Protein AF-A0A1R3U0F1-F1 (afdb_monomer_lite)

pLDDT: mean 72.12, std 19.72, range [36.25, 97.5]

Structure (mmCIF, N/CA/C/O backbone):
data_AF-A0A1R3U0F1-F1
#
_entry.id   AF-A0A1R3U0F1-F1
#
loop_
_atom_site.group_PDB
_atom_site.id
_atom_site.type_symbol
_atom_site.label_atom_id
_atom_site.label_alt_id
_atom_site.label_comp_id
_atom_site.label_asym_id
_atom_site.label_entity_id
_atom_site.label_seq_id
_atom_site.pdbx_PDB_ins_code
_atom_site.Cartn_x
_atom_site.Cartn_y
_atom_site.Cartn_z
_atom_site.occupancy
_atom_site.B_iso_or_equiv
_atom_site.auth_seq_id
_atom_site.auth_comp_id
_atom_site.auth_asym_id
_atom_site.auth_atom_id
_atom_site.pdbx_PDB_model_num
ATOM 1 N N . MET A 1 1 ? -19.642 -27.714 -11.269 1.00 55.03 1 MET A N 1
ATOM 2 C CA . MET A 1 1 ? -18.498 -26.784 -11.335 1.00 55.03 1 MET A CA 1
ATOM 3 C C . MET A 1 1 ? -18.621 -25.832 -10.168 1.00 55.03 1 MET A C 1
ATOM 5 O O . MET A 1 1 ? -19.697 -25.268 -9.993 1.00 55.03 1 MET A O 1
ATOM 9 N N . THR A 1 2 ? -17.605 -25.743 -9.313 1.00 71.44 2 THR A N 1
ATOM 10 C CA . THR A 1 2 ? -17.636 -24.809 -8.179 1.00 71.44 2 THR A CA 1
ATOM 11 C C . THR A 1 2 ? -17.246 -23.404 -8.652 1.00 71.44 2 THR A C 1
ATOM 13 O O . THR A 1 2 ? -16.552 -23.259 -9.656 1.00 71.44 2 THR A O 1
ATOM 16 N N . LYS A 1 3 ? -17.663 -22.349 -7.934 1.00 55.12 3 LYS A N 1
ATOM 17 C CA . LYS A 1 3 ? -17.234 -20.961 -8.226 1.00 55.12 3 LYS A CA 1
ATOM 18 C C . LYS A 1 3 ? -15.707 -20.787 -8.186 1.00 55.12 3 LYS A C 1
ATOM 20 O O . LYS A 1 3 ? -15.180 -19.836 -8.753 1.00 55.12 3 LYS A O 1
ATOM 25 N N . GLU A 1 4 ? -14.998 -21.667 -7.487 1.00 44.09 4 GLU A N 1
ATOM 26 C CA . GLU A 1 4 ? -13.535 -21.669 -7.423 1.00 44.09 4 GLU A CA 1
ATOM 27 C C . GLU A 1 4 ? -12.910 -22.228 -8.704 1.00 44.09 4 GLU A C 1
ATOM 29 O O . GLU A 1 4 ? -11.947 -21.642 -9.200 1.00 44.09 4 GLU A O 1
ATOM 34 N N . ASP A 1 5 ? -13.500 -23.276 -9.288 1.00 47.25 5 ASP A N 1
ATOM 35 C CA . ASP A 1 5 ? -13.071 -23.828 -10.581 1.00 47.25 5 ASP A CA 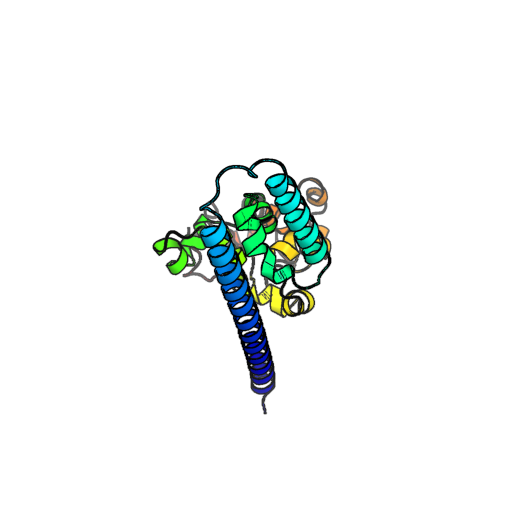1
ATOM 36 C C . ASP A 1 5 ? -13.249 -22.794 -11.702 1.00 47.25 5 ASP A C 1
ATOM 38 O O . ASP A 1 5 ? -12.340 -22.548 -12.490 1.00 47.25 5 ASP A O 1
ATOM 42 N N . GLU A 1 6 ? -14.383 -22.094 -11.696 1.00 46.72 6 GLU A N 1
ATOM 43 C CA . GLU A 1 6 ? -14.706 -21.064 -12.689 1.00 46.72 6 GLU A CA 1
ATOM 44 C C . GLU A 1 6 ? -13.734 -19.867 -12.625 1.00 46.72 6 GLU A C 1
ATOM 46 O O . GLU A 1 6 ? -13.240 -19.387 -13.645 1.00 46.72 6 GLU A O 1
ATOM 51 N N . ASN A 1 7 ? -13.379 -19.415 -11.416 1.00 45.56 7 ASN A N 1
ATOM 52 C CA . ASN A 1 7 ? -12.400 -18.338 -11.224 1.00 45.56 7 ASN A CA 1
ATOM 53 C C . ASN A 1 7 ? -10.973 -18.757 -11.608 1.00 45.56 7 ASN A C 1
ATOM 55 O O . ASN A 1 7 ? -10.188 -17.929 -12.081 1.00 45.56 7 ASN A O 1
ATOM 59 N N . ARG A 1 8 ? -10.626 -20.032 -11.404 1.00 49.53 8 ARG A N 1
ATOM 60 C CA . ARG A 1 8 ? -9.329 -20.588 -11.795 1.00 49.53 8 ARG A CA 1
ATOM 61 C C . ARG A 1 8 ? -9.181 -20.619 -13.314 1.00 49.53 8 ARG A C 1
ATOM 63 O O . ARG A 1 8 ? -8.138 -20.204 -13.817 1.00 49.53 8 ARG A O 1
ATOM 70 N N . ASP A 1 9 ? -10.221 -21.029 -14.030 1.00 52.44 9 ASP A N 1
ATOM 71 C CA . ASP A 1 9 ? -10.210 -21.087 -15.494 1.00 52.44 9 ASP A CA 1
ATOM 72 C C . ASP A 1 9 ? -10.120 -19.689 -16.123 1.00 52.44 9 ASP A C 1
ATOM 74 O O . ASP A 1 9 ? -9.350 -19.477 -17.063 1.00 52.44 9 ASP A O 1
ATOM 78 N N . ILE A 1 10 ? -10.806 -18.697 -15.540 1.00 53.19 10 ILE A N 1
ATOM 79 C CA . ILE A 1 10 ? -10.687 -17.285 -15.943 1.00 53.19 10 ILE A CA 1
ATOM 80 C C . ILE A 1 10 ? -9.252 -16.774 -15.750 1.00 53.19 10 ILE A C 1
ATOM 82 O O . ILE A 1 10 ? -8.706 -16.094 -16.625 1.00 53.19 10 ILE A O 1
ATOM 86 N N . LEU A 1 11 ? -8.618 -17.106 -14.621 1.00 43.50 11 LEU A N 1
ATOM 87 C CA . LEU A 1 11 ? -7.243 -16.697 -14.341 1.00 43.50 11 LEU A CA 1
ATOM 88 C C . LEU A 1 11 ? -6.247 -17.353 -15.306 1.00 43.50 11 LEU A C 1
ATOM 90 O O . LEU A 1 11 ? -5.354 -16.673 -15.811 1.00 43.50 11 LEU A O 1
ATOM 94 N N . ILE A 1 12 ? -6.410 -18.648 -15.593 1.00 53.06 12 ILE A N 1
ATOM 95 C CA . ILE A 1 12 ? -5.567 -19.375 -16.551 1.00 53.06 12 ILE A CA 1
ATOM 96 C C . ILE A 1 12 ? -5.695 -18.752 -17.943 1.00 53.06 12 ILE A C 1
ATOM 98 O O . ILE A 1 12 ? -4.678 -18.419 -18.550 1.00 53.06 12 ILE A O 1
ATOM 102 N N . ALA A 1 13 ? -6.920 -18.509 -18.415 1.00 50.19 13 ALA A N 1
ATOM 103 C CA . ALA A 1 13 ? -7.160 -17.889 -19.715 1.00 50.19 13 ALA A CA 1
ATOM 104 C C . ALA A 1 13 ? -6.509 -16.497 -19.823 1.00 50.19 13 ALA A C 1
ATOM 106 O O . ALA A 1 13 ? -5.848 -16.193 -20.818 1.00 50.19 13 ALA A O 1
ATOM 107 N N . TYR A 1 14 ? -6.623 -15.676 -18.774 1.00 53.47 14 TYR A N 1
ATOM 108 C CA . TYR A 1 14 ? -5.988 -14.358 -18.715 1.00 53.47 14 TYR A CA 1
ATOM 109 C C . TYR A 1 14 ? -4.454 -14.436 -18.759 1.00 53.47 14 TYR A C 1
ATOM 111 O O . TYR A 1 14 ? -3.808 -13.681 -19.492 1.00 53.47 14 TYR A O 1
ATOM 119 N N . LEU A 1 15 ? -3.853 -15.354 -17.995 1.00 48.19 15 LEU A N 1
ATOM 120 C CA . LEU A 1 15 ? -2.400 -15.535 -17.966 1.00 48.19 15 LEU A CA 1
ATOM 121 C C . LEU A 1 15 ? -1.866 -16.058 -19.305 1.00 48.19 15 LEU A C 1
ATOM 123 O O . LEU A 1 15 ? -0.836 -15.572 -19.775 1.00 48.19 15 LEU A O 1
ATOM 127 N N . SER A 1 16 ? -2.580 -16.983 -19.950 1.00 52.44 16 SER A N 1
ATOM 128 C CA . SER A 1 16 ? -2.235 -17.496 -21.279 1.00 52.44 16 SER A CA 1
ATOM 129 C C . SER A 1 16 ? -2.307 -16.412 -22.357 1.00 52.44 16 SER A C 1
ATOM 131 O O . SER A 1 16 ? -1.388 -16.295 -23.170 1.00 52.44 16 SER A O 1
ATOM 133 N N . ASP A 1 17 ? -3.341 -15.568 -22.350 1.00 57.81 17 ASP A N 1
ATOM 134 C CA . ASP A 1 17 ? -3.450 -14.461 -23.307 1.00 57.81 17 ASP A CA 1
ATOM 135 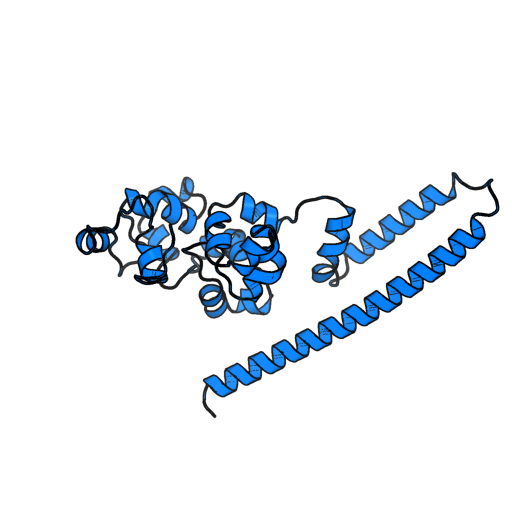C C . ASP A 1 17 ? -2.347 -13.409 -23.094 1.00 57.81 17 ASP A C 1
ATOM 137 O O . ASP A 1 17 ? -1.699 -12.949 -24.043 1.00 57.81 17 ASP A O 1
ATOM 141 N N . LYS A 1 18 ? -2.020 -13.104 -21.830 1.00 49.16 18 LYS A N 1
ATOM 142 C CA . LYS A 1 18 ? -0.868 -12.260 -21.485 1.00 49.16 18 LYS A CA 1
ATOM 143 C C . LYS A 1 18 ? 0.450 -12.853 -21.972 1.00 49.16 18 LYS A C 1
ATOM 145 O O . LYS A 1 18 ? 1.231 -12.117 -22.576 1.00 49.16 18 LYS A O 1
ATOM 150 N N . ALA A 1 19 ? 0.700 -14.143 -21.742 1.00 46.91 19 ALA A N 1
ATOM 151 C CA . ALA A 1 19 ? 1.909 -14.822 -22.204 1.00 46.91 19 ALA A CA 1
ATOM 152 C C . ALA A 1 19 ? 2.059 -14.706 -23.731 1.00 46.91 19 ALA A C 1
ATOM 154 O O . ALA A 1 19 ? 3.090 -14.241 -24.215 1.00 46.91 19 ALA A O 1
ATOM 155 N N . ASN A 1 20 ? 0.987 -14.974 -24.481 1.00 53.16 20 ASN A N 1
ATOM 156 C CA . ASN A 1 20 ? 0.967 -14.831 -25.939 1.00 53.16 20 ASN A CA 1
ATOM 157 C C . ASN A 1 20 ? 1.203 -13.382 -26.398 1.00 53.16 20 ASN A C 1
ATOM 159 O O . ASN A 1 20 ? 1.928 -13.131 -27.364 1.00 53.16 20 ASN A O 1
ATOM 163 N N . SER A 1 21 ? 0.629 -12.406 -25.692 1.00 48.16 21 SER A N 1
ATOM 164 C CA . SER A 1 21 ? 0.876 -10.980 -25.930 1.00 48.16 21 SER A CA 1
ATOM 165 C C . SER A 1 21 ? 2.347 -10.598 -25.710 1.00 48.16 21 SER A C 1
ATOM 167 O O . SER A 1 21 ? 2.893 -9.783 -26.459 1.00 48.16 21 SER A O 1
ATOM 169 N N . TYR A 1 22 ? 3.015 -11.185 -24.709 1.00 49.66 22 TYR A N 1
ATOM 170 C CA . TYR A 1 22 ? 4.448 -10.985 -24.477 1.00 49.66 22 TYR A CA 1
ATOM 171 C C . TYR A 1 22 ? 5.309 -11.642 -25.560 1.00 49.66 22 TYR A C 1
ATOM 173 O O . TYR A 1 22 ? 6.202 -10.969 -26.069 1.00 49.66 22 TYR A O 1
ATOM 181 N N . CYS A 1 23 ? 5.003 -12.873 -25.984 1.00 49.44 23 CYS A N 1
ATOM 182 C CA . CYS A 1 23 ? 5.714 -13.542 -27.081 1.00 49.44 23 CYS A CA 1
ATOM 183 C C . CYS A 1 23 ? 5.671 -12.714 -28.375 1.00 49.44 23 CYS A C 1
ATOM 185 O O . CYS A 1 23 ? 6.712 -12.396 -28.941 1.00 49.44 23 CYS A O 1
ATOM 187 N N . ARG A 1 24 ? 4.490 -12.225 -28.779 1.00 58.09 24 ARG A N 1
ATOM 188 C CA . ARG A 1 24 ? 4.354 -11.367 -29.975 1.00 58.09 24 ARG A CA 1
ATOM 189 C C . ARG A 1 24 ? 5.116 -10.046 -29.859 1.00 58.09 24 ARG A C 1
ATOM 191 O O . ARG A 1 24 ? 5.561 -9.489 -30.862 1.00 58.09 24 ARG A O 1
ATOM 198 N N . ALA A 1 25 ? 5.209 -9.486 -28.653 1.00 48.66 25 ALA A N 1
ATOM 199 C CA . ALA A 1 25 ? 5.986 -8.273 -28.417 1.00 48.66 25 ALA A CA 1
ATOM 200 C C . ALA A 1 25 ? 7.495 -8.548 -28.509 1.00 48.66 25 ALA A C 1
ATOM 202 O O . ALA A 1 25 ? 8.216 -7.731 -29.080 1.00 48.66 25 ALA A O 1
ATOM 203 N N . TYR A 1 26 ? 7.946 -9.697 -27.999 1.00 46.09 26 TYR A N 1
ATOM 204 C CA . TYR A 1 26 ? 9.333 -10.147 -28.085 1.00 46.09 26 TYR A CA 1
ATOM 205 C C . TYR A 1 26 ? 9.761 -10.369 -29.541 1.00 46.09 26 TYR A C 1
ATOM 207 O O . TYR A 1 26 ? 10.740 -9.777 -29.977 1.00 46.09 26 TYR A O 1
ATOM 215 N N . GLU A 1 27 ? 8.955 -11.075 -30.337 1.00 58.28 27 GLU A N 1
ATOM 216 C CA . GLU A 1 27 ? 9.213 -11.288 -31.772 1.00 58.28 27 GLU A CA 1
ATOM 217 C C . GLU A 1 27 ? 9.324 -9.970 -32.559 1.00 58.28 27 GLU A C 1
ATOM 219 O O . GLU A 1 27 ? 10.135 -9.829 -33.476 1.00 58.28 27 GLU A O 1
ATOM 224 N N . LYS A 1 28 ? 8.503 -8.966 -32.219 1.00 56.69 28 LYS A N 1
ATOM 225 C CA . LYS A 1 28 ? 8.598 -7.633 -32.837 1.00 56.69 28 LYS A CA 1
ATOM 226 C C . LYS A 1 28 ? 9.878 -6.904 -32.435 1.00 56.69 28 LYS A C 1
ATOM 228 O O . LYS A 1 28 ? 10.447 -6.205 -33.269 1.00 56.69 28 LYS A O 1
ATOM 233 N N . ALA A 1 29 ? 10.306 -7.044 -31.182 1.00 48.66 29 ALA A N 1
ATOM 234 C CA . ALA A 1 29 ? 11.545 -6.450 -30.698 1.00 48.66 29 ALA A CA 1
ATOM 235 C C . ALA A 1 29 ? 12.769 -7.108 -31.351 1.00 48.66 29 ALA A C 1
ATOM 237 O O . ALA A 1 29 ? 13.654 -6.394 -31.805 1.00 48.66 29 ALA A O 1
ATOM 238 N N . GLU A 1 30 ? 12.776 -8.432 -31.491 1.00 57.31 30 GLU A N 1
ATOM 239 C CA . GLU A 1 30 ? 13.839 -9.186 -32.164 1.00 57.31 30 GLU A CA 1
ATOM 240 C C . GLU A 1 30 ? 13.998 -8.753 -33.630 1.00 57.31 30 GLU A C 1
ATOM 242 O O . GLU A 1 30 ? 15.096 -8.425 -34.074 1.00 57.31 30 GLU A O 1
ATOM 247 N N . LYS A 1 31 ? 12.885 -8.602 -34.364 1.00 69.19 31 LYS A N 1
ATOM 248 C CA . LYS A 1 31 ? 12.904 -8.055 -35.734 1.00 69.19 31 LYS A CA 1
ATOM 249 C C . LYS A 1 31 ? 13.453 -6.628 -35.802 1.00 69.19 31 LYS A C 1
ATOM 251 O O . LYS A 1 31 ? 14.115 -6.270 -36.776 1.00 69.19 31 LYS A O 1
ATOM 256 N N . LEU A 1 32 ? 13.167 -5.805 -34.793 1.00 59.34 32 LEU A N 1
ATOM 257 C CA . LEU A 1 32 ? 13.688 -4.442 -34.716 1.00 59.34 32 LEU A CA 1
ATOM 258 C C . LEU A 1 32 ? 15.200 -4.443 -34.457 1.00 59.34 32 LEU A C 1
ATOM 260 O O . LEU A 1 32 ? 15.915 -3.700 -35.120 1.00 59.34 32 LEU A O 1
ATOM 264 N N . VAL A 1 33 ? 15.678 -5.287 -33.536 1.00 56.47 33 VAL A N 1
ATOM 265 C CA . VAL A 1 33 ? 17.107 -5.444 -33.224 1.00 56.47 33 VAL A CA 1
ATOM 266 C C . VAL A 1 33 ? 17.868 -5.905 -34.461 1.00 56.47 33 VAL A C 1
ATOM 268 O O . VAL A 1 33 ? 18.789 -5.211 -34.870 1.00 56.47 33 VAL A O 1
ATOM 271 N N . LEU A 1 34 ? 17.401 -6.951 -35.148 1.00 62.28 34 LEU A N 1
ATOM 272 C CA . LEU A 1 34 ? 18.012 -7.424 -36.398 1.00 62.28 34 LEU A CA 1
ATOM 273 C C . LEU A 1 34 ? 18.047 -6.333 -37.482 1.00 62.28 34 LEU A C 1
ATOM 275 O O . LEU A 1 34 ? 19.024 -6.189 -38.216 1.00 62.28 34 LEU A O 1
ATOM 279 N N . SER A 1 35 ? 16.990 -5.518 -37.583 1.00 67.69 35 SER A N 1
ATOM 280 C CA . SER A 1 35 ? 16.976 -4.380 -38.507 1.00 67.69 35 SER A CA 1
ATOM 281 C C . SER A 1 35 ? 17.974 -3.287 -38.118 1.00 67.69 35 SER A C 1
ATOM 283 O O . SER A 1 35 ? 18.458 -2.590 -39.011 1.00 67.69 35 SER A O 1
ATOM 285 N N . LEU A 1 36 ? 18.219 -3.073 -36.826 1.00 55.09 36 LEU A N 1
ATOM 286 C CA . LEU A 1 36 ? 19.174 -2.083 -36.333 1.00 55.09 36 LEU A CA 1
ATOM 287 C C . LEU A 1 36 ? 20.608 -2.585 -36.479 1.00 55.09 36 LEU A C 1
ATOM 289 O O . LEU A 1 36 ? 21.446 -1.819 -36.931 1.00 55.09 36 LEU A O 1
ATOM 293 N N . GLU A 1 37 ? 20.868 -3.858 -36.190 1.00 60.88 37 GLU A N 1
ATOM 294 C CA . GLU A 1 37 ? 22.158 -4.516 -36.419 1.00 60.88 37 GLU A CA 1
ATOM 295 C C . GLU A 1 37 ? 22.550 -4.452 -37.893 1.00 60.88 37 GLU A C 1
ATOM 297 O O . GLU A 1 37 ? 23.665 -4.052 -38.213 1.00 60.88 37 GLU A O 1
ATOM 302 N N . LYS A 1 38 ? 21.607 -4.719 -38.807 1.00 70.75 38 LYS A N 1
ATOM 303 C CA . LYS A 1 38 ? 21.848 -4.551 -40.245 1.00 70.75 38 LYS A CA 1
ATOM 304 C C . LYS A 1 38 ? 22.227 -3.110 -40.599 1.00 70.75 38 LYS A C 1
ATOM 306 O O . LYS A 1 38 ? 23.224 -2.892 -41.275 1.00 70.75 38 LYS A O 1
ATOM 311 N N . LYS A 1 39 ? 21.466 -2.126 -40.107 1.00 67.12 39 LYS A N 1
ATOM 312 C CA . LYS A 1 39 ? 21.764 -0.700 -40.333 1.00 67.12 39 LYS A CA 1
ATOM 313 C C . LYS A 1 39 ? 23.099 -0.278 -39.718 1.00 67.12 39 LYS A C 1
ATOM 315 O O . LYS A 1 39 ? 23.751 0.605 -40.260 1.00 67.12 39 LYS A O 1
ATOM 320 N N . LEU A 1 40 ? 23.492 -0.884 -38.599 1.00 57.72 40 LEU A N 1
ATOM 321 C CA . LEU A 1 40 ? 24.769 -0.634 -37.945 1.00 57.72 40 LEU A CA 1
ATOM 322 C C . LEU A 1 40 ? 25.925 -1.232 -38.755 1.00 57.72 40 LEU A C 1
ATOM 324 O O . LEU A 1 40 ? 26.907 -0.537 -38.963 1.00 57.72 40 LEU A O 1
ATOM 328 N N . CYS A 1 41 ? 25.785 -2.448 -39.294 1.00 59.69 41 CYS A N 1
ATOM 329 C CA . CYS A 1 41 ? 26.754 -3.017 -40.234 1.00 59.69 41 CYS A CA 1
ATOM 330 C C . CYS A 1 41 ? 26.883 -2.177 -41.511 1.00 59.69 41 CYS A C 1
ATOM 332 O O . CYS A 1 41 ? 28.000 -1.905 -41.944 1.00 59.69 41 CYS A O 1
ATOM 334 N N . ASP A 1 42 ? 25.764 -1.726 -42.087 1.00 63.53 42 ASP A N 1
ATOM 335 C CA . ASP A 1 42 ? 25.766 -0.840 -43.259 1.00 63.53 42 ASP A CA 1
ATOM 336 C C . ASP A 1 42 ? 26.482 0.496 -42.940 1.00 63.53 42 ASP A C 1
ATOM 338 O O . ASP A 1 42 ? 27.212 1.037 -43.769 1.00 63.53 42 ASP A O 1
ATOM 342 N N . PHE A 1 43 ? 26.329 1.003 -41.711 1.00 53.94 43 PHE A N 1
ATOM 343 C CA . PHE A 1 43 ? 27.004 2.203 -41.206 1.00 53.94 43 PHE A CA 1
ATOM 344 C C . PHE A 1 43 ? 28.500 1.982 -40.910 1.00 53.94 43 PHE A C 1
ATOM 346 O O . PHE A 1 43 ? 29.328 2.843 -41.199 1.00 53.94 43 PHE A O 1
ATOM 353 N N . GLU A 1 44 ? 28.881 0.827 -40.365 1.00 55.88 44 GLU A N 1
ATOM 354 C CA . GLU A 1 44 ? 30.279 0.458 -40.119 1.00 55.88 44 GLU A CA 1
ATOM 355 C C . GLU A 1 44 ? 31.044 0.201 -41.423 1.00 55.88 44 GLU A C 1
ATOM 357 O O . GLU A 1 44 ? 32.215 0.567 -41.516 1.00 55.88 44 GLU A O 1
ATOM 362 N N . ALA A 1 45 ? 30.377 -0.322 -42.456 1.00 55.97 45 ALA A N 1
ATOM 363 C CA . ALA A 1 45 ? 30.920 -0.435 -43.810 1.00 55.97 45 ALA A CA 1
ATOM 364 C C . ALA A 1 45 ? 31.136 0.935 -44.486 1.00 55.97 45 ALA A C 1
ATOM 366 O O . ALA A 1 45 ? 32.009 1.067 -45.338 1.00 55.97 45 ALA A O 1
ATOM 367 N N . PHE A 1 46 ? 30.385 1.965 -44.084 1.00 44.25 46 PHE A N 1
ATOM 368 C CA . PHE A 1 46 ? 30.533 3.351 -44.549 1.00 44.25 46 PHE A CA 1
ATOM 369 C C . PHE A 1 46 ? 31.640 4.126 -43.803 1.00 44.25 46 PHE A C 1
ATOM 371 O O . PHE A 1 46 ? 32.118 5.164 -44.259 1.00 44.25 46 PHE A O 1
ATOM 378 N N . ARG A 1 47 ? 32.109 3.602 -42.662 1.00 43.97 47 ARG A N 1
ATOM 379 C CA . ARG A 1 47 ? 33.125 4.207 -41.779 1.00 43.97 47 ARG A CA 1
ATOM 380 C C . ARG A 1 47 ? 34.528 4.293 -42.403 1.00 43.97 47 ARG A C 1
ATOM 382 O O . ARG A 1 47 ? 35.428 4.850 -41.775 1.00 43.97 47 ARG A O 1
ATOM 389 N N . SER A 1 48 ? 34.721 3.753 -43.608 1.00 49.94 48 SER A N 1
ATOM 390 C CA . SER A 1 48 ? 35.987 3.750 -44.347 1.00 49.94 48 SER A CA 1
ATOM 391 C C . SER A 1 48 ? 36.286 5.027 -45.149 1.00 49.94 48 SER A C 1
ATOM 393 O O . SER A 1 48 ? 37.366 5.099 -45.728 1.00 49.94 48 SER A O 1
ATOM 395 N N . GLU A 1 49 ? 35.419 6.052 -45.159 1.00 46.97 49 GLU A N 1
ATOM 396 C CA . GLU A 1 49 ? 35.710 7.342 -45.818 1.00 46.97 49 GLU A CA 1
ATOM 397 C C . GLU A 1 49 ? 35.566 8.560 -44.865 1.00 46.97 49 GLU A C 1
ATOM 399 O O . GLU A 1 49 ? 34.470 8.823 -44.365 1.00 46.97 49 GLU A O 1
ATOM 404 N N . PRO A 1 50 ? 36.638 9.331 -44.554 1.00 41.03 50 PRO A N 1
ATOM 405 C CA . PRO A 1 50 ? 36.670 10.169 -43.341 1.00 41.03 50 PRO A CA 1
ATOM 406 C C . PRO A 1 50 ? 36.244 11.652 -43.457 1.00 41.03 50 PRO A C 1
ATOM 408 O O . PRO A 1 50 ? 36.653 12.432 -42.599 1.00 41.03 50 PRO A O 1
ATOM 411 N N . SER A 1 51 ? 35.464 12.113 -44.450 1.00 44.41 51 SER A N 1
ATOM 412 C CA . SER A 1 51 ? 35.298 13.576 -44.674 1.00 44.41 51 SER A CA 1
ATOM 413 C C . SER A 1 51 ? 33.901 14.200 -44.486 1.00 44.41 51 SER A C 1
ATOM 415 O O . SER A 1 51 ? 33.767 15.401 -44.701 1.00 44.41 51 SER A O 1
ATOM 417 N N . VAL A 1 52 ? 32.864 13.463 -44.061 1.00 45.88 52 VAL A N 1
ATOM 418 C CA . VAL A 1 52 ? 31.458 13.969 -44.023 1.00 45.88 52 VAL A CA 1
ATOM 419 C C . VAL A 1 52 ? 30.907 14.171 -42.588 1.00 45.88 52 VAL A C 1
ATOM 421 O O . VAL A 1 52 ? 29.728 14.431 -42.365 1.00 45.88 52 VAL A O 1
ATOM 424 N N . TYR A 1 53 ? 31.766 14.119 -41.567 1.00 43.53 53 TYR A N 1
ATOM 425 C CA . TYR A 1 53 ? 31.366 13.857 -40.173 1.00 43.53 53 TYR A CA 1
ATOM 426 C C . TYR A 1 53 ? 30.609 14.951 -39.378 1.00 43.53 53 TYR A C 1
ATOM 428 O O . TYR A 1 53 ? 30.270 14.689 -38.225 1.00 43.53 53 TYR A O 1
ATOM 436 N N . MET A 1 54 ? 30.293 16.138 -39.917 1.00 36.25 54 MET A N 1
ATOM 437 C CA . MET A 1 54 ? 29.605 17.189 -39.127 1.00 36.25 54 MET A CA 1
ATOM 438 C C . MET A 1 54 ? 28.161 17.524 -39.525 1.00 36.25 54 MET A C 1
ATOM 440 O O . MET A 1 54 ? 27.414 17.971 -38.665 1.00 36.25 54 MET A O 1
ATOM 444 N N . VAL A 1 55 ? 27.723 17.287 -40.765 1.00 47.66 55 VAL A N 1
ATOM 445 C CA . VAL A 1 55 ? 26.372 17.714 -41.205 1.00 47.66 55 VAL A CA 1
ATOM 446 C C . VAL A 1 55 ? 25.320 16.607 -41.036 1.00 47.66 55 VAL A C 1
ATOM 448 O O . VAL A 1 55 ? 24.134 16.881 -40.854 1.00 47.66 55 VAL A O 1
ATOM 451 N N . GLU A 1 56 ? 25.728 15.337 -41.053 1.00 44.78 56 GLU A N 1
ATOM 452 C CA . GLU A 1 56 ? 24.794 14.207 -40.935 1.00 44.78 56 GLU A CA 1
ATOM 453 C C . GLU A 1 56 ? 24.506 13.797 -39.486 1.00 44.78 56 GLU A C 1
ATOM 455 O O . GLU A 1 56 ? 23.413 13.308 -39.199 1.00 44.78 56 GLU A O 1
ATOM 460 N N . SER A 1 57 ? 25.415 14.067 -38.542 1.00 42.59 57 SER A N 1
ATOM 461 C CA . SER A 1 57 ? 25.214 13.755 -37.118 1.00 42.59 57 SER A CA 1
ATOM 462 C C . SER A 1 57 ? 24.025 14.516 -36.511 1.00 42.59 57 SER A C 1
ATOM 464 O O . SER A 1 57 ? 23.237 13.929 -35.766 1.00 42.59 57 SER A O 1
ATOM 466 N N . GLU A 1 58 ? 23.822 15.779 -36.899 1.00 44.47 58 GLU A N 1
ATOM 467 C CA . GLU A 1 58 ? 22.660 16.581 -36.492 1.00 44.47 58 GLU A CA 1
ATOM 468 C C . GLU A 1 58 ? 21.351 16.040 -37.091 1.00 44.47 58 GLU A C 1
ATOM 470 O O . GLU A 1 58 ? 20.360 15.873 -36.377 1.00 44.47 58 GLU A O 1
ATOM 475 N N . ARG A 1 59 ? 21.361 15.628 -38.368 1.00 49.88 59 ARG A N 1
ATOM 476 C CA . ARG A 1 59 ? 20.198 14.987 -39.014 1.00 49.88 59 ARG A CA 1
ATOM 477 C C . ARG A 1 59 ? 19.802 13.672 -38.348 1.00 49.88 59 ARG A C 1
ATOM 479 O O . ARG A 1 59 ? 18.611 13.377 -38.228 1.00 49.88 59 ARG A O 1
ATOM 486 N N . HIS A 1 60 ? 20.773 12.877 -37.905 1.00 46.72 60 HIS A N 1
ATOM 487 C CA . HIS A 1 60 ? 20.505 11.623 -37.204 1.00 46.72 60 HIS A CA 1
ATOM 488 C C . HIS A 1 60 ? 19.906 11.846 -35.808 1.00 46.72 60 HIS A C 1
ATOM 490 O O . HIS A 1 60 ? 19.010 11.096 -35.408 1.00 46.72 60 HIS A O 1
ATOM 496 N N . LEU A 1 61 ? 20.326 12.897 -35.096 1.00 46.47 61 LEU A N 1
ATOM 497 C CA . LEU A 1 61 ? 19.729 13.288 -33.815 1.00 46.47 61 LEU A CA 1
ATOM 498 C C . LEU A 1 61 ? 18.284 13.779 -33.983 1.00 46.47 61 LEU A C 1
ATOM 500 O O . LEU A 1 61 ? 17.411 13.379 -33.208 1.00 46.47 61 LEU A O 1
ATOM 504 N N . ASP A 1 62 ? 18.000 14.552 -35.030 1.00 50.44 62 ASP A N 1
ATOM 505 C CA . ASP A 1 62 ? 16.645 15.030 -35.327 1.00 50.44 62 ASP A CA 1
ATOM 506 C C . ASP A 1 62 ? 15.688 13.900 -35.726 1.00 50.44 62 ASP A C 1
ATOM 508 O O . ASP A 1 62 ? 14.540 13.854 -35.267 1.00 50.44 62 ASP A O 1
ATOM 512 N N . LEU A 1 63 ? 16.164 12.939 -36.523 1.00 49.09 63 LEU A N 1
ATOM 513 C CA . LEU A 1 63 ? 15.402 11.743 -36.890 1.00 49.09 63 LEU A CA 1
ATOM 514 C C . LEU A 1 63 ? 15.126 10.848 -35.675 1.00 49.09 63 LEU A C 1
ATOM 516 O O . LEU A 1 63 ? 14.003 10.363 -35.512 1.00 49.09 63 LEU A O 1
ATOM 520 N N . ALA A 1 64 ? 16.102 10.676 -34.779 1.00 47.00 64 ALA A N 1
ATOM 521 C CA . ALA A 1 64 ? 15.910 9.954 -33.523 1.00 47.00 64 ALA A CA 1
ATOM 522 C C . ALA A 1 64 ? 14.904 10.671 -32.601 1.00 47.00 64 ALA A C 1
ATOM 524 O O . ALA A 1 64 ? 14.027 10.033 -32.010 1.00 47.00 64 ALA A O 1
ATOM 525 N N . ALA A 1 65 ? 14.961 12.003 -32.526 1.00 47.59 65 ALA A N 1
ATOM 526 C CA . ALA A 1 65 ? 14.027 12.815 -31.751 1.00 47.59 65 ALA A CA 1
ATOM 527 C C . ALA A 1 65 ? 12.600 12.818 -32.335 1.00 47.59 65 ALA A C 1
ATOM 529 O O . ALA A 1 65 ? 11.620 12.914 -31.588 1.00 47.59 65 ALA A O 1
ATOM 530 N N . ALA A 1 66 ? 12.452 12.717 -33.658 1.00 48.94 66 ALA A N 1
ATOM 531 C CA . ALA A 1 66 ? 11.161 12.566 -34.329 1.00 48.94 66 ALA A CA 1
ATOM 532 C C . ALA A 1 66 ? 10.558 11.174 -34.080 1.00 48.94 66 ALA A C 1
ATOM 534 O O . ALA A 1 66 ? 9.432 11.076 -33.589 1.00 48.94 66 ALA A O 1
ATOM 535 N N . ALA A 1 67 ? 11.344 10.110 -34.272 1.00 46.44 67 ALA A N 1
ATOM 536 C CA . ALA A 1 67 ? 10.927 8.738 -33.977 1.00 46.44 67 ALA A CA 1
ATOM 537 C C . ALA A 1 67 ? 10.515 8.564 -32.504 1.00 46.44 67 ALA A C 1
ATOM 539 O O . ALA A 1 67 ? 9.530 7.892 -32.198 1.00 46.44 67 ALA A O 1
ATOM 540 N N . TYR A 1 68 ? 11.215 9.230 -31.581 1.00 46.19 68 TYR A N 1
ATOM 541 C CA . TYR A 1 68 ? 10.856 9.252 -30.166 1.00 46.19 68 TYR A CA 1
ATOM 542 C C . TYR A 1 68 ? 9.522 9.967 -29.890 1.00 46.19 68 TYR A C 1
ATOM 544 O O . TYR A 1 68 ? 8.728 9.494 -29.073 1.00 46.19 68 TYR A O 1
ATOM 552 N N . ARG A 1 69 ? 9.231 11.083 -30.573 1.00 54.78 69 ARG A N 1
ATOM 553 C CA . ARG A 1 69 ? 7.946 11.802 -30.457 1.00 54.78 69 ARG A CA 1
ATOM 554 C C . ARG A 1 69 ? 6.772 10.978 -30.984 1.00 54.78 69 ARG A C 1
ATOM 556 O O . ARG A 1 69 ? 5.711 10.974 -30.356 1.00 54.78 69 ARG A O 1
ATOM 563 N N . ASP A 1 70 ? 6.976 10.249 -32.073 1.00 51.00 70 ASP A N 1
ATOM 564 C CA . ASP A 1 70 ? 5.955 9.377 -32.655 1.00 51.00 70 ASP A CA 1
ATOM 565 C C . ASP A 1 70 ? 5.725 8.129 -31.801 1.00 51.00 70 ASP A C 1
ATOM 567 O O . ASP A 1 70 ? 4.579 7.752 -31.536 1.00 51.00 70 ASP A O 1
ATOM 571 N N . LEU A 1 71 ? 6.796 7.564 -31.232 1.00 46.53 71 LEU A N 1
ATOM 572 C CA . LEU A 1 71 ? 6.691 6.515 -30.224 1.00 46.53 71 LEU A CA 1
ATOM 573 C C . LEU A 1 71 ? 5.900 7.019 -29.005 1.00 46.53 71 LEU A C 1
ATOM 575 O O . LEU A 1 71 ? 5.000 6.304 -28.555 1.00 46.53 71 LEU A O 1
ATOM 579 N N . LYS A 1 72 ? 6.168 8.261 -28.536 1.00 46.22 72 LYS A N 1
ATOM 580 C CA . LYS A 1 72 ? 5.493 8.953 -27.406 1.00 46.22 72 LYS A CA 1
ATOM 581 C C . LYS A 1 72 ? 3.972 9.008 -27.540 1.00 46.22 72 LYS A C 1
ATOM 583 O O . LYS A 1 72 ? 3.264 8.991 -26.536 1.00 46.22 72 LYS A O 1
ATOM 588 N N . ARG A 1 73 ? 3.478 9.065 -28.776 1.00 51.78 73 ARG A N 1
ATOM 589 C CA . ARG A 1 73 ? 2.051 9.148 -29.111 1.00 51.78 73 ARG A CA 1
ATOM 590 C C . ARG A 1 73 ? 1.381 7.783 -29.285 1.00 51.78 73 ARG A C 1
ATOM 592 O O . ARG A 1 73 ? 0.154 7.712 -29.291 1.00 51.78 73 ARG A O 1
ATOM 599 N N . SER A 1 74 ? 2.144 6.696 -29.395 1.00 46.16 74 SER A N 1
ATOM 600 C CA . SER A 1 74 ? 1.585 5.353 -29.557 1.00 46.16 74 SER A CA 1
ATOM 601 C C . SER A 1 74 ? 1.248 4.703 -28.205 1.00 46.16 74 SER A C 1
ATOM 603 O O . SER A 1 74 ? 1.990 4.811 -27.227 1.00 46.16 74 SER A O 1
ATOM 605 N N . LYS A 1 75 ? 0.154 3.930 -28.154 1.00 41.62 75 LYS A N 1
ATOM 606 C CA . LYS A 1 75 ? -0.269 3.147 -26.970 1.00 41.62 75 LYS A CA 1
ATOM 607 C C . LYS A 1 75 ? 0.734 2.045 -26.549 1.00 41.62 75 LYS A C 1
ATOM 609 O O . LYS A 1 75 ? 0.495 1.341 -25.573 1.00 41.62 75 LYS A O 1
ATOM 614 N N . ILE A 1 76 ? 1.855 1.897 -27.263 1.00 43.34 76 ILE A N 1
ATOM 615 C CA . ILE A 1 76 ? 2.898 0.873 -27.068 1.00 43.34 76 ILE A CA 1
ATOM 616 C C . ILE A 1 76 ? 3.811 1.211 -25.866 1.00 43.34 76 ILE A C 1
ATOM 618 O O . ILE A 1 76 ? 4.394 0.319 -25.245 1.00 43.34 76 ILE A O 1
ATOM 622 N N . ILE A 1 77 ? 3.882 2.482 -25.453 1.00 44.69 77 ILE A N 1
ATOM 623 C CA . ILE A 1 77 ? 4.863 2.955 -24.459 1.00 44.69 77 ILE A CA 1
ATOM 624 C C . ILE A 1 77 ? 4.691 2.434 -23.038 1.00 44.69 77 ILE A C 1
ATOM 626 O O . ILE A 1 77 ? 5.671 2.440 -22.291 1.00 44.69 77 ILE A O 1
ATOM 630 N N . LYS A 1 78 ? 3.524 1.909 -22.650 1.00 42.03 78 LYS A N 1
ATOM 631 C CA . LYS A 1 78 ? 3.393 1.339 -21.300 1.00 42.03 78 LYS A CA 1
ATOM 632 C C . LYS A 1 78 ? 4.413 0.206 -21.050 1.00 42.03 78 LYS A C 1
ATOM 634 O O . LYS A 1 78 ? 4.873 0.074 -19.925 1.00 42.03 78 LYS A O 1
ATOM 639 N N . LYS A 1 79 ? 4.839 -0.546 -22.084 1.00 39.19 79 LYS A N 1
ATOM 640 C CA . LYS A 1 79 ? 5.890 -1.587 -21.972 1.00 39.19 79 LYS A CA 1
ATOM 641 C C . LYS A 1 79 ? 7.306 -1.084 -22.316 1.00 39.19 79 LYS A C 1
ATOM 643 O O . LYS A 1 79 ? 8.270 -1.532 -21.706 1.00 39.19 79 LYS A O 1
ATOM 648 N N . SER A 1 80 ? 7.452 -0.118 -23.229 1.00 41.22 80 SER A N 1
ATOM 649 C CA . SER A 1 80 ? 8.760 0.442 -23.641 1.00 41.22 80 SER A CA 1
ATOM 650 C C . SER A 1 80 ? 9.352 1.474 -22.667 1.00 41.22 80 SER A C 1
ATOM 652 O O . SER A 1 80 ? 10.486 1.918 -22.857 1.00 41.22 80 SER A O 1
ATOM 654 N N . SER A 1 81 ? 8.625 1.833 -21.602 1.00 47.94 81 SER A N 1
ATOM 655 C CA . SER A 1 81 ? 9.103 2.716 -20.527 1.00 47.94 81 SER A CA 1
ATOM 656 C C . SER A 1 81 ? 10.412 2.235 -19.887 1.00 47.94 81 SER A C 1
ATOM 658 O O . SER A 1 81 ? 11.161 3.055 -19.364 1.00 47.94 81 SER A O 1
ATOM 660 N N . TYR A 1 82 ? 10.701 0.931 -19.926 1.00 46.66 82 TYR A N 1
ATOM 661 C CA . TYR A 1 82 ? 11.944 0.364 -19.403 1.00 46.66 82 TYR A CA 1
ATOM 662 C C . TYR A 1 82 ? 13.177 0.810 -20.212 1.00 46.66 82 TYR A C 1
ATOM 664 O O . TYR A 1 82 ? 14.124 1.347 -19.641 1.00 46.66 82 TYR A O 1
ATOM 672 N N . PHE A 1 83 ? 13.132 0.673 -21.542 1.00 43.22 83 PHE A N 1
ATOM 673 C CA . PHE A 1 83 ? 14.235 1.041 -22.441 1.00 43.22 83 PHE A CA 1
ATOM 674 C C . PHE A 1 83 ? 14.506 2.552 -22.410 1.00 43.22 83 PHE A C 1
ATOM 676 O O . PHE A 1 83 ? 15.641 2.990 -22.268 1.00 43.22 83 PHE A O 1
ATOM 683 N N . LEU A 1 84 ? 13.448 3.367 -22.421 1.00 43.53 84 LEU A N 1
ATOM 684 C CA . LEU A 1 84 ? 13.575 4.825 -22.351 1.00 43.53 84 LEU A CA 1
ATOM 685 C C . LEU A 1 84 ? 14.097 5.314 -20.986 1.00 43.53 84 LEU A C 1
ATOM 687 O O . LEU A 1 84 ? 14.851 6.282 -20.931 1.00 43.53 84 LEU A O 1
ATOM 691 N N . ARG A 1 85 ? 13.757 4.640 -19.878 1.00 52.12 85 ARG A N 1
ATOM 692 C CA . ARG A 1 85 ? 14.327 4.946 -18.550 1.00 52.12 85 ARG A CA 1
ATOM 693 C C . ARG A 1 85 ? 15.804 4.584 -18.447 1.00 52.12 85 ARG A C 1
ATOM 695 O O . ARG A 1 85 ? 16.547 5.317 -17.803 1.00 52.12 85 ARG A O 1
ATOM 702 N N . MET A 1 86 ? 16.217 3.491 -19.089 1.00 40.53 86 MET A N 1
ATOM 703 C CA . MET A 1 86 ? 17.618 3.076 -19.154 1.00 40.53 86 MET A CA 1
ATOM 704 C C . MET A 1 86 ? 18.473 4.095 -19.922 1.00 40.53 86 MET A C 1
ATOM 706 O O . MET A 1 86 ? 19.571 4.407 -19.478 1.00 40.53 86 MET A O 1
ATOM 710 N N . VAL A 1 87 ? 17.952 4.666 -21.016 1.00 40.41 87 VAL A N 1
ATOM 711 C CA . VAL A 1 87 ? 18.683 5.639 -21.851 1.00 40.41 87 VAL A CA 1
ATOM 712 C C . VAL A 1 87 ? 18.691 7.062 -21.265 1.00 40.41 87 VAL A C 1
ATOM 714 O O . VAL A 1 87 ? 19.685 7.765 -21.408 1.00 40.41 87 VAL A O 1
ATOM 717 N N . PHE A 1 88 ? 17.626 7.505 -20.580 1.00 45.31 88 PHE A N 1
ATOM 718 C CA . PHE A 1 88 ? 17.507 8.898 -20.102 1.00 45.31 88 PHE A CA 1
ATOM 719 C C . PHE A 1 88 ? 17.789 9.118 -18.603 1.00 45.31 88 PHE A C 1
ATOM 721 O O . PHE A 1 88 ? 17.578 10.226 -18.108 1.00 45.31 88 PHE A O 1
ATOM 728 N N . GLY A 1 89 ? 18.237 8.097 -17.861 1.00 46.34 89 GLY A N 1
ATOM 729 C CA . GLY A 1 89 ? 18.794 8.242 -16.504 1.00 46.34 89 GLY A CA 1
ATOM 730 C C . GLY A 1 89 ? 17.854 8.800 -15.422 1.00 46.34 89 GLY A C 1
ATOM 731 O O . GLY A 1 89 ? 18.303 9.104 -14.320 1.00 46.34 89 GLY A O 1
ATOM 732 N N . ARG A 1 90 ? 16.551 8.956 -15.692 1.00 56.81 90 ARG A N 1
ATOM 733 C CA . ARG A 1 90 ? 15.579 9.422 -14.691 1.00 56.81 90 ARG A CA 1
ATOM 734 C C . ARG A 1 90 ? 15.003 8.229 -13.937 1.00 56.81 90 ARG A C 1
ATOM 736 O O . ARG A 1 90 ? 14.409 7.345 -14.554 1.00 56.81 90 ARG A O 1
ATOM 743 N N . GLU A 1 91 ? 15.137 8.246 -12.608 1.00 63.62 91 GLU A N 1
ATOM 744 C CA . GLU A 1 91 ? 14.510 7.263 -11.715 1.00 63.62 91 GLU A CA 1
ATOM 745 C C . GLU A 1 91 ? 13.016 7.139 -12.044 1.00 63.62 91 GLU A C 1
ATOM 747 O O . GLU A 1 91 ? 12.328 8.151 -12.234 1.00 63.62 91 GLU A O 1
ATOM 752 N N . ASP A 1 92 ? 12.537 5.897 -12.129 1.00 77.44 92 ASP A N 1
ATOM 753 C CA . ASP A 1 92 ? 11.131 5.559 -12.335 1.00 77.44 92 ASP A CA 1
ATOM 754 C C . ASP A 1 92 ? 10.239 6.392 -11.387 1.00 77.44 92 ASP A C 1
ATOM 756 O O . ASP A 1 92 ? 10.444 6.342 -10.174 1.00 77.44 92 ASP A O 1
ATOM 760 N N . PRO A 1 93 ? 9.270 7.175 -11.906 1.00 81.50 93 PRO A N 1
ATOM 761 C CA . PRO A 1 93 ? 8.339 7.946 -11.087 1.00 81.50 93 PRO A CA 1
ATOM 762 C C . PRO A 1 93 ? 7.643 7.146 -9.986 1.00 81.50 93 PRO A C 1
ATOM 764 O O . PRO A 1 93 ? 7.424 7.690 -8.909 1.00 81.50 93 PRO A O 1
ATOM 767 N N . ASP A 1 94 ? 7.316 5.880 -10.234 1.00 86.81 94 ASP A N 1
ATOM 768 C CA . ASP A 1 94 ? 6.688 5.018 -9.241 1.00 86.81 94 ASP A CA 1
ATOM 769 C C . ASP A 1 94 ? 7.708 4.597 -8.181 1.00 86.81 94 ASP A C 1
ATOM 771 O O . ASP A 1 94 ? 7.406 4.680 -6.997 1.00 86.81 94 ASP A O 1
ATOM 775 N N . MET A 1 95 ? 8.948 4.268 -8.561 1.00 89.56 95 MET A N 1
ATOM 776 C CA . MET A 1 95 ? 10.010 4.005 -7.577 1.00 89.56 95 MET A CA 1
ATOM 777 C C . MET A 1 95 ? 10.281 5.229 -6.699 1.00 89.56 95 MET A C 1
ATOM 779 O O . MET A 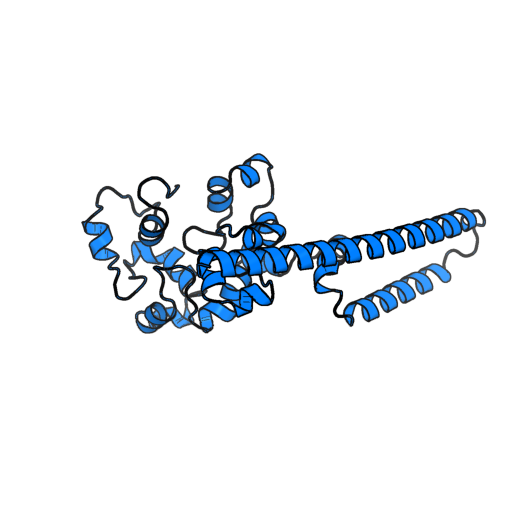1 95 ? 10.373 5.100 -5.482 1.00 89.56 95 MET A O 1
ATOM 783 N N . ARG A 1 96 ? 10.346 6.422 -7.299 1.00 89.69 96 ARG A N 1
ATOM 784 C CA . ARG A 1 96 ? 10.528 7.684 -6.572 1.00 89.69 96 ARG A CA 1
ATOM 785 C C . ARG A 1 96 ? 9.362 7.971 -5.632 1.00 89.69 96 ARG A C 1
ATOM 787 O O . ARG A 1 96 ? 9.577 8.408 -4.507 1.00 89.69 96 ARG A O 1
ATOM 794 N N . LEU A 1 97 ? 8.134 7.715 -6.083 1.00 90.62 97 LEU A N 1
ATOM 795 C CA . LEU A 1 97 ? 6.941 7.862 -5.256 1.00 90.62 97 LEU A CA 1
ATOM 796 C C . LEU A 1 97 ? 6.992 6.927 -4.049 1.00 90.62 97 LEU A C 1
ATOM 798 O O . LEU A 1 97 ? 6.774 7.385 -2.935 1.00 90.62 97 LEU A O 1
ATOM 802 N N . LEU A 1 98 ? 7.309 5.646 -4.264 1.00 93.88 98 LEU A N 1
ATOM 803 C CA . LEU A 1 98 ? 7.402 4.675 -3.176 1.00 93.88 98 LEU A CA 1
ATOM 804 C C . LEU A 1 98 ? 8.534 5.027 -2.206 1.00 93.88 98 LEU A C 1
ATOM 806 O O . LEU A 1 98 ? 8.323 4.963 -1.001 1.00 93.88 98 LEU A O 1
ATOM 810 N N . ARG A 1 99 ? 9.691 5.469 -2.715 1.00 92.12 99 ARG A N 1
ATOM 811 C CA . ARG A 1 99 ? 10.843 5.897 -1.903 1.00 92.12 99 ARG A CA 1
ATOM 812 C C . ARG A 1 99 ? 10.523 7.092 -1.006 1.00 92.12 99 ARG A C 1
ATOM 814 O O . ARG A 1 99 ? 11.014 7.155 0.113 1.00 92.12 99 ARG A O 1
ATOM 821 N N . ASN A 1 100 ? 9.716 8.024 -1.503 1.00 90.38 100 ASN A N 1
ATOM 822 C CA . ASN A 1 100 ? 9.305 9.214 -0.758 1.00 90.38 100 ASN A CA 1
ATOM 823 C C . ASN A 1 100 ? 8.056 8.977 0.105 1.00 90.38 100 ASN A C 1
ATOM 825 O O . ASN A 1 100 ? 7.654 9.870 0.847 1.00 90.38 100 ASN A O 1
ATOM 829 N N . SER A 1 101 ? 7.428 7.805 -0.005 1.00 89.69 101 SER A N 1
ATOM 830 C CA . SER A 1 101 ? 6.286 7.419 0.818 1.00 89.69 101 SER A CA 1
ATOM 831 C C . SER A 1 101 ? 6.750 6.663 2.060 1.00 89.69 101 SER A C 1
ATOM 833 O O . SER A 1 101 ? 7.678 5.862 1.995 1.00 89.69 101 SER A O 1
ATOM 835 N N . SER A 1 102 ? 6.038 6.827 3.172 1.00 88.75 102 SER A N 1
ATOM 836 C CA . SER A 1 102 ? 6.176 5.973 4.362 1.00 88.75 102 SER A CA 1
ATOM 837 C C . SER A 1 102 ? 5.507 4.600 4.213 1.00 88.75 102 SER A C 1
ATOM 839 O O . SER A 1 102 ? 5.535 3.801 5.143 1.00 88.75 102 SER A O 1
ATOM 841 N N . LEU A 1 103 ? 4.898 4.308 3.058 1.00 92.19 103 LEU A N 1
ATOM 842 C CA . LEU A 1 103 ? 4.133 3.080 2.834 1.00 92.19 103 LEU A CA 1
ATOM 843 C C . LEU A 1 103 ? 4.936 1.943 2.188 1.00 92.19 103 LEU A C 1
ATOM 845 O O . LEU A 1 103 ? 4.380 0.869 1.954 1.00 92.19 103 LEU A O 1
ATOM 849 N N . PHE A 1 104 ? 6.221 2.156 1.898 1.00 95.00 104 PHE A N 1
ATOM 850 C CA . PHE A 1 104 ? 7.130 1.099 1.467 1.00 95.00 104 PHE A CA 1
ATOM 851 C C . PHE A 1 104 ? 8.277 0.954 2.466 1.00 95.00 104 PHE A C 1
ATOM 853 O O . PHE A 1 104 ? 9.084 1.868 2.626 1.00 95.00 104 PHE A O 1
ATOM 860 N N . ASP A 1 105 ? 8.392 -0.217 3.090 1.00 92.56 105 ASP A N 1
ATOM 861 C CA . ASP A 1 105 ? 9.459 -0.498 4.047 1.00 92.56 105 ASP A CA 1
ATOM 862 C C . ASP A 1 105 ? 10.474 -1.460 3.426 1.00 92.56 105 ASP A C 1
ATOM 864 O O . ASP A 1 105 ? 10.240 -2.661 3.301 1.00 92.56 105 ASP A O 1
ATOM 868 N N . SER A 1 106 ? 11.630 -0.923 3.029 1.00 93.12 106 SER A N 1
ATOM 869 C CA . SER A 1 106 ? 12.683 -1.710 2.378 1.00 93.12 106 SER A CA 1
ATOM 870 C C . SER A 1 106 ? 13.326 -2.748 3.298 1.00 93.12 106 SER A C 1
ATOM 872 O O . SER A 1 106 ? 13.739 -3.802 2.809 1.00 93.12 106 SER A O 1
ATOM 874 N N . ASN A 1 107 ? 13.427 -2.471 4.600 1.00 91.25 107 ASN A N 1
ATOM 875 C CA . ASN A 1 107 ? 14.037 -3.396 5.554 1.00 91.25 107 ASN A CA 1
ATOM 876 C C . ASN A 1 107 ? 13.078 -4.551 5.828 1.00 91.25 107 ASN A C 1
ATOM 878 O O . ASN A 1 107 ? 13.453 -5.714 5.657 1.00 91.25 107 ASN A O 1
ATOM 882 N N . TRP A 1 108 ? 11.819 -4.223 6.121 1.00 90.00 108 TRP A N 1
ATOM 883 C CA . TRP A 1 108 ? 10.760 -5.208 6.284 1.00 90.00 108 TRP A CA 1
ATOM 884 C C . TRP A 1 108 ? 10.594 -6.065 5.027 1.00 90.00 108 TRP A C 1
ATOM 886 O O . TRP A 1 108 ? 10.503 -7.287 5.117 1.00 90.00 108 TRP A O 1
ATOM 896 N N . TYR A 1 109 ? 10.633 -5.461 3.834 1.00 92.88 109 TYR A N 1
ATOM 897 C CA . TYR A 1 109 ? 10.488 -6.188 2.573 1.00 92.88 109 TYR A CA 1
ATOM 898 C C . TYR A 1 109 ? 11.609 -7.210 2.358 1.00 92.88 109 TYR A C 1
ATOM 900 O O . TYR A 1 109 ? 11.335 -8.350 1.989 1.00 92.88 109 TYR A O 1
ATOM 908 N N . ARG A 1 110 ? 12.871 -6.837 2.614 1.00 91.62 110 ARG A N 1
ATOM 909 C CA . ARG A 1 110 ? 14.020 -7.759 2.510 1.00 91.62 110 ARG A CA 1
ATOM 910 C C . ARG A 1 110 ? 13.926 -8.901 3.505 1.00 91.62 110 ARG A C 1
ATOM 912 O O . ARG A 1 110 ? 14.222 -10.036 3.151 1.00 91.62 110 ARG A O 1
ATOM 919 N N . TYR A 1 111 ? 13.515 -8.593 4.730 1.00 87.50 111 TYR A N 1
ATOM 920 C CA . TYR A 1 111 ? 13.333 -9.604 5.757 1.00 87.50 111 TYR A CA 1
ATOM 921 C C . TYR A 1 111 ? 12.205 -10.573 5.376 1.00 87.50 111 TYR A C 1
ATOM 923 O O . TYR A 1 111 ? 12.366 -11.791 5.418 1.00 87.50 111 TYR A O 1
ATOM 931 N N . ARG A 1 112 ? 11.053 -10.033 4.959 1.00 88.12 112 ARG A N 1
ATOM 932 C CA . ARG A 1 112 ? 9.863 -10.817 4.613 1.00 88.12 112 ARG A CA 1
ATOM 933 C C . ARG A 1 112 ? 10.072 -11.688 3.379 1.00 88.12 112 ARG A C 1
ATOM 935 O O . ARG A 1 112 ? 9.445 -12.750 3.284 1.00 88.12 112 ARG A O 1
ATOM 942 N N . TYR A 1 113 ? 10.920 -11.229 2.462 1.00 88.19 113 TYR A N 1
ATOM 943 C CA . TYR A 1 113 ? 11.238 -11.859 1.188 1.00 88.19 113 TYR A CA 1
ATOM 944 C C . TYR A 1 113 ? 12.746 -12.123 1.059 1.00 88.19 113 TYR A C 1
ATOM 946 O O . TYR A 1 113 ? 13.455 -11.365 0.384 1.00 88.19 113 TYR A O 1
ATOM 954 N N . PRO A 1 114 ? 13.247 -13.210 1.682 1.00 87.38 114 PRO A N 1
ATOM 955 C CA . PRO A 1 114 ? 14.672 -13.526 1.691 1.00 87.38 114 PRO A CA 1
ATOM 956 C C . PRO A 1 114 ? 15.268 -13.716 0.298 1.00 87.38 114 PRO A C 1
ATOM 958 O O . PRO A 1 114 ? 16.439 -13.430 0.104 1.00 87.38 114 PRO A O 1
ATOM 961 N N . ASP A 1 115 ? 14.482 -14.144 -0.689 1.00 87.44 115 ASP A N 1
ATOM 962 C CA . ASP A 1 115 ? 14.917 -14.252 -2.084 1.00 87.44 115 ASP A CA 1
ATOM 963 C C . ASP A 1 115 ? 15.362 -12.899 -2.665 1.00 87.44 115 ASP A C 1
ATOM 965 O O . ASP A 1 115 ? 16.345 -12.833 -3.397 1.00 87.44 115 ASP A O 1
ATOM 969 N N . VAL A 1 116 ? 14.702 -11.805 -2.275 1.00 86.56 116 VAL A N 1
ATOM 970 C CA . VAL A 1 116 ? 15.067 -10.439 -2.682 1.00 86.56 116 VAL A CA 1
ATOM 971 C C . VAL A 1 116 ? 16.277 -9.948 -1.894 1.00 86.56 116 VAL A C 1
ATOM 973 O O . VAL A 1 116 ? 17.184 -9.339 -2.465 1.00 86.56 116 VAL A O 1
ATOM 976 N N . GLY A 1 117 ? 16.291 -10.216 -0.584 1.00 79.44 117 GLY A N 1
ATOM 977 C CA . GLY A 1 117 ? 17.376 -9.818 0.313 1.00 79.44 117 GLY A CA 1
ATOM 978 C C . GLY A 1 117 ? 18.704 -10.498 -0.027 1.00 79.44 117 GLY A C 1
ATOM 979 O O . GLY A 1 117 ? 19.710 -9.816 -0.207 1.00 79.44 117 GLY A O 1
ATOM 980 N N . LEU A 1 118 ? 18.699 -11.825 -0.172 1.00 78.12 118 LEU A N 1
ATOM 981 C CA . LEU A 1 118 ? 19.882 -12.638 -0.471 1.00 78.12 118 LEU A CA 1
ATOM 982 C C . LEU A 1 118 ? 20.421 -12.388 -1.883 1.00 78.12 118 LEU A C 1
ATOM 984 O O . LEU A 1 118 ? 21.629 -12.441 -2.088 1.00 78.12 118 LEU A O 1
ATOM 988 N N . ALA A 1 119 ? 19.551 -12.065 -2.844 1.00 80.81 119 ALA A N 1
ATOM 989 C CA . ALA A 1 119 ? 19.967 -11.678 -4.191 1.00 80.81 119 ALA A CA 1
ATOM 990 C C . ALA A 1 119 ? 20.538 -10.246 -4.270 1.00 80.81 119 ALA A C 1
ATOM 992 O O . ALA A 1 119 ? 20.971 -9.821 -5.340 1.00 80.81 119 ALA A O 1
ATOM 993 N N . GLY A 1 120 ? 20.520 -9.479 -3.170 1.00 81.56 120 GLY A N 1
ATOM 994 C CA . GLY A 1 120 ? 21.029 -8.105 -3.136 1.00 81.56 120 GLY A CA 1
ATOM 995 C C . GLY A 1 120 ? 20.236 -7.130 -4.013 1.00 81.56 120 GLY A C 1
ATOM 996 O O . GLY A 1 120 ? 20.760 -6.091 -4.415 1.00 81.56 120 GLY A O 1
ATOM 997 N N . LEU A 1 121 ? 18.981 -7.454 -4.337 1.00 80.00 121 LEU A N 1
ATOM 998 C CA . LEU A 1 121 ? 18.143 -6.620 -5.193 1.00 80.00 121 LEU A CA 1
ATOM 999 C C . LEU A 1 121 ? 17.660 -5.372 -4.439 1.00 80.00 121 LEU A C 1
ATOM 1001 O O . LEU A 1 121 ? 17.402 -5.397 -3.231 1.00 80.00 121 LEU A O 1
ATOM 1005 N N . ASP A 1 122 ? 17.481 -4.267 -5.167 1.00 87.00 122 ASP A N 1
ATOM 1006 C CA . ASP A 1 122 ? 16.791 -3.090 -4.633 1.00 87.00 122 ASP A CA 1
ATOM 1007 C C . ASP A 1 122 ? 15.306 -3.435 -4.380 1.00 87.00 122 ASP A C 1
ATOM 1009 O O . ASP A 1 122 ? 14.602 -3.787 -5.334 1.00 87.00 122 ASP A O 1
ATOM 1013 N N . PRO A 1 123 ? 14.805 -3.355 -3.130 1.00 94.00 123 PRO A N 1
ATOM 1014 C CA . PRO A 1 123 ? 13.451 -3.797 -2.790 1.00 94.00 123 PRO A CA 1
ATOM 1015 C C . PRO A 1 123 ? 12.357 -3.020 -3.515 1.00 94.00 123 PRO A C 1
ATOM 1017 O O . PRO A 1 123 ? 11.405 -3.623 -4.010 1.00 94.00 123 PRO A O 1
ATOM 1020 N N . ILE A 1 124 ? 12.514 -1.696 -3.625 1.00 94.88 124 ILE A N 1
ATOM 1021 C CA . ILE A 1 124 ? 11.565 -0.828 -4.331 1.00 94.88 124 ILE A CA 1
ATOM 1022 C C . ILE A 1 124 ? 11.514 -1.226 -5.805 1.00 94.88 124 ILE A C 1
ATOM 1024 O O . ILE A 1 124 ? 10.431 -1.426 -6.355 1.00 94.88 124 ILE A O 1
ATOM 1028 N N . ARG A 1 125 ? 12.675 -1.406 -6.444 1.00 89.06 125 ARG A N 1
ATOM 1029 C CA . ARG A 1 125 ? 12.774 -1.833 -7.844 1.00 89.06 125 ARG A CA 1
ATOM 1030 C C . ARG A 1 125 ? 12.123 -3.183 -8.056 1.00 89.06 125 ARG A C 1
ATOM 1032 O O . ARG A 1 125 ? 11.365 -3.353 -9.007 1.00 89.06 125 ARG A O 1
ATOM 1039 N N . HIS A 1 126 ? 12.421 -4.133 -7.176 1.00 91.94 126 HIS A N 1
ATOM 1040 C CA . HIS A 1 126 ? 11.847 -5.462 -7.248 1.00 91.94 126 HIS A CA 1
ATOM 1041 C C . HIS A 1 126 ? 10.325 -5.400 -7.106 1.00 91.94 126 HIS A C 1
ATOM 1043 O O . HIS A 1 126 ? 9.612 -5.986 -7.916 1.00 91.94 126 HIS A O 1
ATOM 1049 N N . TYR A 1 127 ? 9.810 -4.647 -6.136 1.00 92.44 127 TYR A N 1
ATOM 1050 C CA . TYR A 1 127 ? 8.374 -4.501 -5.951 1.00 92.44 127 TYR A CA 1
ATOM 1051 C C . TYR A 1 127 ? 7.686 -3.859 -7.157 1.00 92.44 127 TYR A C 1
ATOM 1053 O O . TYR A 1 127 ? 6.689 -4.400 -7.627 1.00 92.44 127 TYR A O 1
ATOM 1061 N N . VAL A 1 128 ? 8.232 -2.756 -7.682 1.00 87.00 128 VAL A N 1
ATOM 1062 C CA . VAL A 1 128 ? 7.686 -2.037 -8.846 1.00 87.00 128 VAL A CA 1
ATOM 1063 C C . VAL A 1 128 ? 7.730 -2.877 -10.119 1.00 87.00 128 VAL A C 1
ATOM 1065 O O . VAL A 1 128 ? 6.836 -2.741 -10.944 1.00 87.00 128 VAL A O 1
ATOM 1068 N N . ASN A 1 129 ? 8.714 -3.757 -10.291 1.00 80.38 129 ASN A N 1
ATOM 1069 C CA . ASN A 1 129 ? 8.827 -4.558 -11.512 1.00 80.38 129 ASN A CA 1
ATOM 1070 C C . ASN A 1 129 ? 8.125 -5.921 -11.420 1.00 80.38 129 ASN A C 1
ATOM 1072 O O . ASN A 1 129 ? 7.632 -6.417 -12.432 1.00 80.38 129 ASN A O 1
ATOM 1076 N N . HIS A 1 130 ? 8.091 -6.524 -10.230 1.00 82.69 130 HIS A N 1
ATOM 1077 C CA . HIS A 1 130 ? 7.693 -7.922 -10.034 1.00 82.69 130 HIS A CA 1
ATOM 1078 C C . HIS A 1 130 ? 6.799 -8.103 -8.807 1.00 82.69 130 HIS A C 1
ATOM 1080 O O . HIS A 1 130 ? 5.710 -8.669 -8.901 1.00 82.69 130 HIS A O 1
ATOM 1086 N N . GLY A 1 131 ? 7.226 -7.581 -7.654 1.00 86.75 131 GLY A N 1
ATOM 1087 C CA . GLY A 1 131 ? 6.637 -7.930 -6.364 1.00 86.75 131 GLY A CA 1
ATOM 1088 C C . GLY A 1 131 ? 5.140 -7.651 -6.257 1.00 86.75 131 GLY A C 1
ATOM 1089 O O . GLY A 1 131 ? 4.415 -8.485 -5.716 1.00 86.75 131 GLY A O 1
ATOM 1090 N N . TYR A 1 132 ? 4.642 -6.543 -6.814 1.00 88.81 132 TYR A N 1
ATOM 1091 C CA . TYR A 1 132 ? 3.203 -6.280 -6.765 1.00 88.81 132 TYR A CA 1
ATOM 1092 C C . TYR A 1 132 ? 2.393 -7.310 -7.567 1.00 88.81 132 TYR A C 1
ATOM 1094 O O . TYR A 1 132 ? 1.331 -7.737 -7.120 1.00 88.81 132 TYR A O 1
ATOM 1102 N N . ALA A 1 133 ? 2.892 -7.748 -8.727 1.00 81.06 133 ALA A N 1
ATOM 1103 C CA . ALA A 1 133 ? 2.217 -8.733 -9.570 1.00 81.06 133 ALA A CA 1
ATOM 1104 C C . ALA A 1 133 ? 2.236 -10.132 -8.929 1.00 81.06 133 ALA A C 1
ATOM 1106 O O . ALA A 1 133 ? 1.298 -10.905 -9.096 1.00 81.06 133 ALA A O 1
ATOM 1107 N N . GLU A 1 134 ? 3.262 -10.424 -8.129 1.00 84.31 134 GLU A N 1
ATOM 1108 C CA . GLU A 1 134 ? 3.369 -11.636 -7.303 1.00 84.31 134 GLU A CA 1
ATOM 1109 C C . GLU A 1 134 ? 2.486 -11.584 -6.035 1.00 84.31 134 GLU A C 1
ATOM 1111 O O . GLU A 1 134 ? 2.384 -12.550 -5.265 1.00 84.31 134 GLU A O 1
ATOM 1116 N N . GLY A 1 135 ? 1.826 -10.447 -5.792 1.00 84.94 135 GLY A N 1
ATOM 1117 C CA . GLY A 1 135 ? 1.006 -10.228 -4.608 1.00 84.94 135 GLY A CA 1
ATOM 1118 C C . GLY A 1 135 ? 1.826 -10.057 -3.327 1.00 84.94 135 GLY A C 1
ATOM 1119 O O . GLY A 1 135 ? 1.314 -10.353 -2.247 1.00 84.94 135 GLY A O 1
ATOM 1120 N N . ARG A 1 136 ? 3.094 -9.637 -3.425 1.00 91.75 136 ARG A N 1
ATOM 1121 C CA . ARG A 1 136 ? 3.941 -9.337 -2.263 1.00 91.75 136 ARG A CA 1
ATOM 1122 C C . ARG A 1 136 ? 3.487 -8.058 -1.586 1.00 91.75 136 ARG A C 1
ATOM 1124 O O . ARG A 1 136 ? 2.993 -7.152 -2.241 1.00 91.75 136 ARG A O 1
ATOM 1131 N N . TRP A 1 137 ? 3.647 -7.991 -0.279 1.00 95.06 137 TRP A N 1
ATOM 1132 C CA . TRP A 1 137 ? 3.287 -6.843 0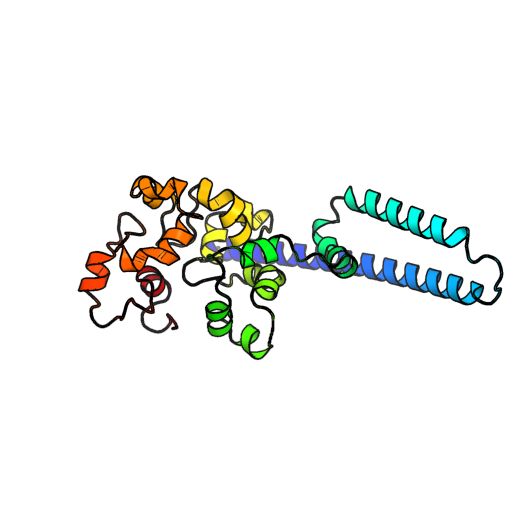.536 1.00 95.06 137 TRP A CA 1
ATOM 1133 C C . TRP A 1 137 ? 4.468 -5.864 0.536 1.00 95.06 137 TRP A C 1
ATOM 1135 O O . TRP A 1 137 ? 5.599 -6.304 0.704 1.00 95.06 137 TRP A O 1
ATOM 1145 N N . PRO A 1 138 ? 4.261 -4.562 0.317 1.00 94.81 138 PRO A N 1
ATOM 1146 C CA . PRO A 1 138 ? 5.335 -3.568 0.360 1.00 94.81 138 PRO A CA 1
ATOM 1147 C C . PRO A 1 138 ? 5.707 -3.135 1.787 1.00 94.81 138 PRO A C 1
ATOM 1149 O O . PRO A 1 138 ? 6.788 -2.595 2.007 1.00 94.81 138 PRO A O 1
ATOM 1152 N N . CYS A 1 139 ? 4.807 -3.351 2.747 1.00 92.25 139 CYS A N 1
ATOM 1153 C CA . CYS A 1 139 ? 4.991 -3.072 4.166 1.00 92.25 139 CYS A CA 1
ATOM 1154 C C . CYS A 1 139 ? 4.041 -3.950 4.993 1.00 92.25 139 CYS A C 1
ATOM 1156 O O . CYS A 1 139 ? 3.166 -4.631 4.448 1.00 92.25 139 CYS A O 1
ATOM 1158 N N . ALA A 1 140 ? 4.168 -3.896 6.318 1.00 89.81 140 ALA A N 1
ATOM 1159 C CA . ALA A 1 140 ? 3.392 -4.740 7.218 1.00 89.81 140 ALA A CA 1
ATOM 1160 C C . ALA A 1 140 ? 1.868 -4.499 7.171 1.00 89.81 140 ALA A C 1
ATOM 1162 O O . ALA A 1 140 ? 1.117 -5.396 7.546 1.00 89.81 140 ALA A O 1
ATOM 1163 N N . LEU A 1 141 ? 1.399 -3.332 6.714 1.00 91.88 141 LEU A N 1
ATOM 1164 C CA . LEU A 1 141 ? -0.024 -2.960 6.734 1.00 91.88 141 LEU A CA 1
ATOM 1165 C C . LEU A 1 141 ? -0.661 -2.801 5.346 1.00 91.88 141 LEU A C 1
ATOM 1167 O O . LEU A 1 141 ? -1.806 -2.361 5.253 1.00 91.88 141 LEU A O 1
ATOM 1171 N N . PHE A 1 142 ? 0.029 -3.160 4.265 1.00 95.50 142 PHE A N 1
ATOM 1172 C CA . PHE A 1 142 ? -0.547 -3.106 2.921 1.00 95.50 142 PHE A CA 1
ATOM 1173 C C . PHE A 1 142 ? -0.610 -4.502 2.305 1.00 95.50 142 PHE A C 1
ATOM 1175 O O . PHE A 1 142 ? 0.408 -5.071 1.912 1.00 95.50 142 PHE A O 1
ATOM 1182 N N . ASP A 1 143 ? -1.821 -5.046 2.192 1.00 95.94 143 ASP A N 1
ATOM 1183 C CA . ASP A 1 143 ? -2.051 -6.353 1.588 1.00 95.94 143 ASP A CA 1
ATOM 1184 C C . ASP A 1 143 ? -2.395 -6.188 0.109 1.00 95.94 143 ASP A C 1
ATOM 1186 O O . ASP A 1 143 ? -3.536 -5.940 -0.279 1.00 95.94 143 ASP A O 1
ATOM 1190 N N . THR A 1 144 ? -1.389 -6.375 -0.738 1.00 92.50 144 THR A N 1
ATOM 1191 C CA . THR A 1 144 ? -1.491 -6.280 -2.199 1.00 92.50 144 THR A CA 1
ATOM 1192 C C . THR A 1 144 ? -2.574 -7.193 -2.779 1.00 92.50 144 THR A C 1
ATOM 1194 O O . THR A 1 144 ? -3.295 -6.794 -3.695 1.00 92.50 144 THR A O 1
ATOM 1197 N N . ARG A 1 145 ? -2.739 -8.411 -2.243 1.00 92.38 145 ARG A N 1
ATOM 1198 C CA . ARG A 1 145 ? -3.736 -9.373 -2.744 1.00 92.38 145 ARG A CA 1
ATOM 1199 C C . ARG A 1 145 ? -5.138 -8.967 -2.325 1.00 92.38 145 ARG A C 1
ATOM 1201 O O . ARG A 1 145 ? -6.051 -8.992 -3.150 1.00 92.38 145 ARG A O 1
ATOM 1208 N N . TYR A 1 146 ? -5.304 -8.565 -1.067 1.00 95.62 146 TYR A N 1
ATOM 1209 C CA . TYR A 1 146 ? -6.561 -8.000 -0.586 1.00 95.62 146 TYR A CA 1
ATOM 1210 C C . TYR A 1 146 ? -6.944 -6.756 -1.389 1.00 95.62 146 TYR A C 1
ATOM 1212 O O . TYR A 1 146 ? -8.094 -6.629 -1.811 1.00 95.62 146 TYR A O 1
ATOM 1220 N N . TYR A 1 147 ? -5.986 -5.866 -1.649 1.00 95.25 147 TYR A N 1
ATOM 1221 C CA . TYR A 1 147 ? -6.236 -4.645 -2.397 1.00 95.25 147 TYR A CA 1
ATOM 1222 C C . TYR A 1 147 ? -6.732 -4.961 -3.805 1.00 95.25 147 TYR A C 1
ATOM 1224 O O . TYR A 1 147 ? -7.783 -4.464 -4.190 1.00 95.25 147 TYR A O 1
ATOM 1232 N N . PHE A 1 148 ? -6.066 -5.849 -4.546 1.00 89.44 148 PHE A N 1
ATOM 1233 C CA . PHE A 1 148 ? -6.544 -6.260 -5.868 1.00 89.44 148 PHE A CA 1
ATOM 1234 C C . PHE A 1 148 ? -7.918 -6.923 -5.844 1.00 89.44 148 PHE A C 1
ATOM 1236 O O . PHE A 1 148 ? -8.756 -6.616 -6.691 1.00 89.44 148 PHE A O 1
ATOM 1243 N N . LYS A 1 149 ? -8.167 -7.808 -4.872 1.00 92.50 149 LYS A N 1
ATOM 1244 C CA . LYS A 1 149 ? -9.453 -8.504 -4.743 1.00 92.50 149 LYS A CA 1
ATOM 1245 C C . LYS A 1 149 ? -10.616 -7.522 -4.581 1.00 92.50 149 LYS A C 1
ATOM 1247 O O . LYS A 1 149 ? -11.675 -7.740 -5.159 1.00 92.50 149 LYS A O 1
ATOM 1252 N N . ASN A 1 150 ? -10.412 -6.452 -3.814 1.00 92.44 150 ASN A N 1
ATOM 1253 C CA . ASN A 1 150 ? -11.444 -5.452 -3.540 1.00 92.44 150 ASN A CA 1
ATOM 1254 C C . ASN A 1 150 ? -11.456 -4.290 -4.548 1.00 92.44 150 ASN A C 1
ATOM 1256 O O . ASN A 1 150 ? -12.405 -3.516 -4.570 1.00 92.44 150 ASN A O 1
ATOM 1260 N N . ASN A 1 151 ? -10.433 -4.179 -5.400 1.00 87.62 151 ASN A N 1
ATOM 1261 C CA . ASN A 1 151 ? -10.249 -3.095 -6.364 1.00 87.62 151 ASN A CA 1
ATOM 1262 C C . ASN A 1 151 ? -9.961 -3.675 -7.754 1.00 87.62 151 ASN A C 1
ATOM 1264 O O . ASN A 1 151 ? -8.849 -3.598 -8.284 1.00 87.62 151 ASN A O 1
ATOM 1268 N N . THR A 1 152 ? -10.973 -4.336 -8.323 1.00 88.06 152 THR A N 1
ATOM 1269 C CA . THR A 1 152 ? -10.829 -5.085 -9.584 1.00 88.06 152 THR A CA 1
ATOM 1270 C C . THR A 1 152 ? -10.499 -4.197 -10.784 1.00 88.06 152 THR A C 1
ATOM 1272 O O . THR A 1 152 ? -9.898 -4.675 -11.741 1.00 88.06 152 THR A O 1
ATOM 1275 N N . ASP A 1 153 ? -10.838 -2.910 -10.730 1.00 83.62 153 ASP A N 1
ATOM 1276 C CA . ASP A 1 153 ? -10.419 -1.884 -11.686 1.00 83.62 153 ASP A CA 1
ATOM 1277 C C . ASP A 1 153 ? -8.888 -1.750 -11.736 1.00 83.62 153 ASP A C 1
ATOM 1279 O O . ASP A 1 153 ? -8.292 -1.824 -12.810 1.00 83.62 153 ASP A O 1
ATOM 1283 N N . VAL A 1 154 ? -8.238 -1.681 -10.571 1.00 79.81 154 VAL A N 1
ATOM 1284 C CA . VAL A 1 154 ? -6.774 -1.586 -10.441 1.00 79.81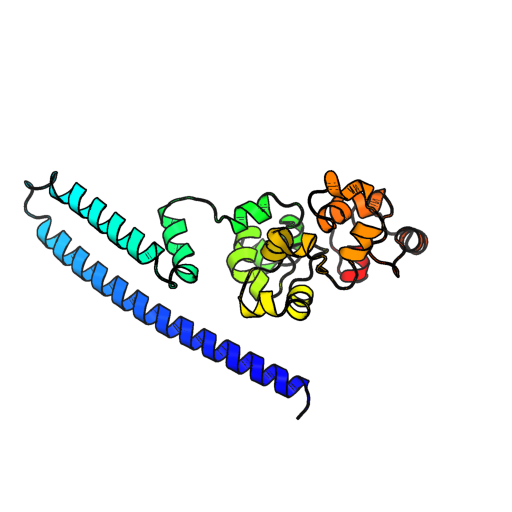 154 VAL A CA 1
ATOM 1285 C C . VAL A 1 154 ? -6.095 -2.849 -10.976 1.00 79.81 154 VAL A C 1
ATOM 1287 O O . VAL A 1 154 ? -5.088 -2.766 -11.684 1.00 79.81 154 VAL A O 1
ATOM 1290 N N . LEU A 1 155 ? -6.671 -4.022 -10.682 1.00 77.25 155 LEU A N 1
ATOM 1291 C CA . LEU A 1 155 ? -6.179 -5.308 -11.181 1.00 77.25 155 LEU A CA 1
ATOM 1292 C C . LEU A 1 155 ? -6.299 -5.419 -12.709 1.00 77.25 155 LEU A C 1
ATOM 1294 O O . LEU A 1 155 ? -5.330 -5.801 -13.367 1.00 77.25 155 LEU A O 1
ATOM 1298 N N . ARG A 1 156 ? -7.467 -5.082 -13.278 1.00 68.44 156 ARG A N 1
ATOM 1299 C CA . ARG A 1 156 ? -7.730 -5.155 -14.729 1.00 68.44 156 ARG A CA 1
ATOM 1300 C C . ARG A 1 156 ? -6.797 -4.249 -15.524 1.00 68.44 156 ARG A C 1
ATOM 1302 O O . ARG A 1 156 ? -6.280 -4.662 -16.558 1.00 68.44 156 ARG A O 1
ATOM 1309 N N . GLU A 1 157 ? -6.537 -3.048 -15.014 1.00 73.62 157 GLU A N 1
ATOM 1310 C CA . GLU A 1 157 ? -5.620 -2.090 -15.639 1.00 73.62 157 GLU A CA 1
ATOM 1311 C C . GLU A 1 157 ? -4.136 -2.432 -15.405 1.00 73.62 157 GLU A C 1
ATOM 1313 O O . GLU A 1 157 ? -3.251 -1.830 -16.020 1.00 73.62 157 GLU A O 1
ATOM 1318 N N . GLY A 1 158 ? -3.842 -3.411 -14.539 1.00 75.94 158 GLY A N 1
ATOM 1319 C CA . GLY A 1 158 ? -2.480 -3.816 -14.195 1.00 75.94 158 GLY A CA 1
ATOM 1320 C C . GLY A 1 158 ? -1.681 -2.700 -13.522 1.00 75.94 158 GLY A C 1
ATOM 1321 O O . GLY A 1 158 ? -0.478 -2.586 -13.749 1.00 75.94 158 GLY A O 1
ATOM 1322 N N . ILE A 1 159 ? -2.352 -1.847 -12.747 1.00 82.19 159 ILE A N 1
ATOM 1323 C CA . ILE A 1 159 ? -1.725 -0.731 -12.035 1.00 82.19 159 ILE A CA 1
ATOM 1324 C C . ILE A 1 159 ? -1.092 -1.270 -10.747 1.00 82.19 159 ILE A C 1
ATOM 1326 O O . ILE A 1 159 ? -1.678 -2.109 -10.062 1.00 82.19 159 ILE A O 1
ATOM 1330 N N . ASN A 1 160 ? 0.097 -0.776 -10.387 1.00 91.88 160 ASN A N 1
ATOM 1331 C CA . ASN A 1 160 ? 0.701 -1.101 -9.097 1.00 91.88 160 ASN A CA 1
ATOM 1332 C C . ASN A 1 160 ? -0.238 -0.630 -7.958 1.00 91.88 160 ASN A C 1
ATOM 1334 O O . ASN A 1 160 ? -0.553 0.561 -7.883 1.00 91.88 160 ASN A O 1
ATOM 1338 N N . PRO A 1 161 ? -0.683 -1.527 -7.064 1.00 93.25 161 PRO A N 1
ATOM 1339 C CA . PRO A 1 161 ? -1.728 -1.240 -6.092 1.00 93.25 161 PRO A CA 1
ATOM 1340 C C . PRO A 1 161 ? -1.274 -0.254 -5.018 1.00 93.25 161 PRO A C 1
ATOM 1342 O O . PRO A 1 161 ? -2.070 0.583 -4.604 1.00 93.25 161 PRO A O 1
ATOM 1345 N N . LEU A 1 162 ? 0.001 -0.285 -4.610 1.00 96.81 162 LEU A N 1
ATOM 1346 C CA . LEU A 1 162 ? 0.509 0.693 -3.648 1.00 96.81 162 LEU A CA 1
ATOM 1347 C C . LEU A 1 162 ? 0.616 2.083 -4.288 1.00 96.81 162 LEU A C 1
ATOM 1349 O O . LEU A 1 162 ? 0.206 3.073 -3.690 1.00 96.81 162 LEU A O 1
ATOM 1353 N N . VAL A 1 163 ? 1.100 2.157 -5.532 1.00 94.88 163 VAL A N 1
ATOM 1354 C CA . VAL A 1 163 ? 1.128 3.415 -6.299 1.00 94.88 163 VAL A CA 1
ATOM 1355 C C . VAL A 1 163 ? -0.285 3.978 -6.460 1.00 94.88 163 VAL A C 1
ATOM 1357 O O . VAL A 1 163 ? -0.490 5.178 -6.280 1.00 94.88 163 VAL A O 1
ATOM 1360 N N . HIS A 1 164 ? -1.262 3.122 -6.778 1.00 94.75 164 HIS A N 1
ATOM 1361 C CA . HIS A 1 164 ? -2.665 3.514 -6.869 1.00 94.75 164 HIS A CA 1
ATOM 1362 C C . HIS A 1 164 ? -3.189 4.038 -5.531 1.00 94.75 164 HIS A C 1
ATOM 1364 O O . HIS A 1 164 ? -3.826 5.088 -5.486 1.00 94.75 164 HIS A O 1
ATOM 1370 N N . TYR A 1 165 ? -2.903 3.334 -4.435 1.00 96.12 165 TYR A N 1
ATOM 1371 C CA . TYR A 1 165 ? -3.348 3.734 -3.109 1.00 96.12 165 TYR A CA 1
ATOM 1372 C C . TYR A 1 165 ? -2.820 5.113 -2.707 1.00 96.12 165 TYR A C 1
ATOM 1374 O O . TYR A 1 165 ? -3.612 5.961 -2.304 1.00 96.12 165 TYR A O 1
ATOM 1382 N N . ILE A 1 166 ? -1.520 5.356 -2.901 1.00 93.69 166 ILE A N 1
ATOM 1383 C CA . ILE A 1 166 ? -0.877 6.641 -2.591 1.00 93.69 166 ILE A CA 1
ATOM 1384 C C . ILE A 1 166 ? -1.479 7.781 -3.423 1.00 93.69 166 ILE A C 1
ATOM 1386 O O . ILE A 1 166 ? -1.702 8.867 -2.899 1.00 93.69 166 ILE A O 1
ATOM 1390 N N . LYS A 1 167 ? -1.732 7.560 -4.722 1.00 88.50 167 LYS A N 1
ATOM 1391 C CA . LYS A 1 167 ? -2.220 8.621 -5.622 1.00 88.50 167 LYS A CA 1
ATOM 1392 C C . LYS A 1 167 ? -3.722 8.886 -5.505 1.00 88.50 167 LYS A C 1
ATOM 1394 O O . LYS A 1 167 ? -4.135 10.025 -5.692 1.00 88.50 167 LYS A O 1
ATOM 1399 N N . PHE A 1 168 ? -4.521 7.846 -5.264 1.00 90.62 168 PHE A N 1
ATOM 1400 C CA . PHE A 1 168 ? -5.983 7.901 -5.383 1.00 90.62 168 PHE A CA 1
ATOM 1401 C C . PHE A 1 168 ? -6.690 7.133 -4.269 1.00 90.62 168 PHE A C 1
ATOM 1403 O O . PHE A 1 168 ? -7.628 7.639 -3.659 1.00 90.62 168 PHE A O 1
ATOM 1410 N N . GLY A 1 169 ? -6.240 5.911 -3.975 1.00 93.88 169 GLY A N 1
ATOM 1411 C CA . GLY A 1 169 ? -6.998 5.001 -3.121 1.00 93.88 169 GLY A CA 1
ATOM 1412 C C . GLY A 1 169 ? -7.237 5.515 -1.704 1.00 93.88 169 GLY A C 1
ATOM 1413 O O . GLY A 1 169 ? -8.318 5.283 -1.173 1.00 93.88 169 GLY A O 1
ATOM 1414 N N . ALA A 1 170 ? -6.285 6.240 -1.115 1.00 92.94 170 ALA A N 1
ATOM 1415 C CA . ALA A 1 170 ? -6.466 6.871 0.189 1.00 92.94 170 ALA A CA 1
ATOM 1416 C C . ALA A 1 170 ? -7.599 7.918 0.176 1.00 92.94 170 ALA A C 1
ATOM 1418 O O . ALA A 1 170 ? -8.484 7.874 1.029 1.00 92.94 170 ALA A O 1
ATOM 1419 N N . SER A 1 171 ? -7.616 8.816 -0.818 1.00 91.00 171 SER A N 1
ATOM 1420 C CA . SER A 1 171 ? -8.677 9.825 -0.989 1.00 91.00 171 SER A CA 1
ATOM 1421 C C . SER A 1 171 ? -10.024 9.235 -1.414 1.00 91.00 171 SER A C 1
ATOM 1423 O O . SER A 1 171 ? -11.064 9.828 -1.156 1.00 91.00 171 SER A O 1
ATOM 1425 N N . GLU A 1 172 ? -10.011 8.060 -2.040 1.00 93.56 172 GLU A N 1
ATOM 1426 C CA . GLU A 1 172 ? -11.205 7.283 -2.389 1.00 93.56 172 GLU A CA 1
ATOM 1427 C C . GLU A 1 172 ? -11.662 6.360 -1.246 1.00 93.56 172 GLU A C 1
ATOM 1429 O O . GLU A 1 172 ? -12.540 5.523 -1.441 1.00 93.56 172 GLU A O 1
ATOM 1434 N N . PHE A 1 173 ? -11.049 6.468 -0.061 1.00 94.81 173 PHE A N 1
ATOM 1435 C CA . PHE A 1 173 ? -11.356 5.659 1.122 1.00 94.81 173 PHE A CA 1
ATOM 1436 C C . PHE A 1 173 ? -11.218 4.138 0.912 1.00 94.81 173 PHE A C 1
ATOM 1438 O O . PHE A 1 173 ? -11.820 3.338 1.632 1.00 94.81 173 PHE A O 1
ATOM 1445 N N . ARG A 1 174 ? -10.398 3.702 -0.053 1.00 96.44 174 ARG A N 1
ATOM 1446 C CA . ARG A 1 174 ? -10.149 2.276 -0.314 1.00 96.44 174 ARG A CA 1
ATOM 1447 C C . ARG A 1 174 ? -9.386 1.655 0.851 1.00 96.44 174 ARG A C 1
ATOM 1449 O O . ARG A 1 174 ? -8.488 2.273 1.411 1.00 96.44 174 ARG A O 1
ATOM 1456 N N . LYS A 1 175 ? -9.698 0.404 1.187 1.00 9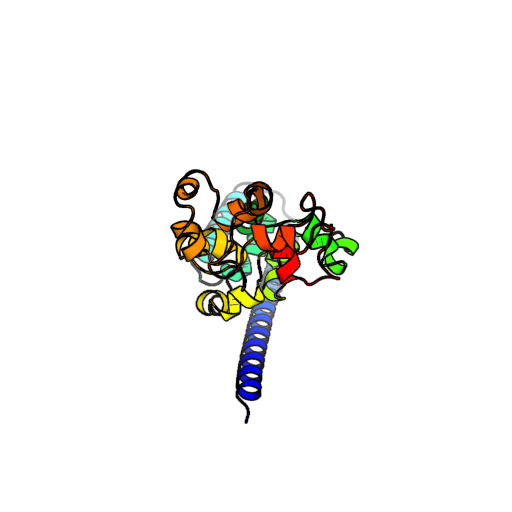7.50 175 LYS A N 1
ATOM 1457 C CA . LYS A 1 175 ? -9.074 -0.313 2.310 1.00 97.50 175 LYS A CA 1
ATOM 1458 C C . LYS A 1 175 ? -7.761 -0.985 1.870 1.00 97.50 175 LYS A C 1
ATOM 1460 O O . LYS A 1 175 ? -7.804 -1.799 0.944 1.00 97.50 175 LYS A O 1
ATOM 1465 N N . PRO A 1 176 ? -6.608 -0.691 2.499 1.00 96.56 176 PRO A N 1
ATOM 1466 C CA . PRO A 1 176 ? -5.311 -1.280 2.145 1.00 96.56 176 PRO A CA 1
ATOM 1467 C C . PRO A 1 176 ? -5.138 -2.718 2.654 1.00 96.56 176 PRO A C 1
ATOM 1469 O O . PRO A 1 176 ? -4.316 -3.469 2.136 1.00 96.56 176 PRO A O 1
ATOM 1472 N N . ASN A 1 177 ? -5.909 -3.114 3.667 1.00 95.69 177 ASN A N 1
ATOM 1473 C CA . ASN A 1 177 ? -5.953 -4.465 4.214 1.00 95.69 177 ASN A CA 1
ATOM 1474 C C . ASN A 1 177 ? -7.330 -4.718 4.866 1.00 95.69 177 ASN A C 1
ATOM 1476 O O . ASN A 1 177 ? -8.180 -3.827 4.906 1.00 95.69 177 ASN A O 1
ATOM 1480 N N . LYS A 1 178 ? -7.558 -5.933 5.376 1.00 94.62 178 LYS A N 1
ATOM 1481 C CA . LYS A 1 178 ? -8.849 -6.349 5.959 1.00 94.62 178 LYS A CA 1
ATOM 1482 C C . LYS A 1 178 ? -9.205 -5.674 7.296 1.00 94.62 178 LYS A C 1
ATOM 1484 O O . LYS A 1 178 ? -10.369 -5.691 7.670 1.00 94.62 178 LYS A O 1
ATOM 1489 N N . LEU A 1 179 ? -8.221 -5.142 8.022 1.00 93.56 179 LEU A N 1
ATOM 1490 C CA . LEU A 1 179 ? -8.373 -4.569 9.364 1.00 93.56 179 LEU A CA 1
ATOM 1491 C C . LEU A 1 179 ? -8.171 -3.044 9.404 1.00 93.56 179 LEU A C 1
ATOM 1493 O O . LEU A 1 179 ? -8.330 -2.454 10.464 1.00 93.56 179 LEU A O 1
ATOM 1497 N N . PHE A 1 180 ? -7.830 -2.391 8.293 1.00 95.12 180 PHE A N 1
ATOM 1498 C CA . PHE A 1 180 ? -7.741 -0.933 8.221 1.00 95.12 180 PHE A CA 1
ATOM 1499 C C . PHE A 1 180 ? -8.862 -0.380 7.346 1.00 95.12 180 PHE A C 1
ATOM 1501 O O . PHE A 1 180 ? -8.895 -0.620 6.134 1.00 95.12 180 PHE A O 1
ATOM 1508 N N . ASP A 1 181 ? -9.778 0.364 7.958 1.00 96.19 181 ASP A N 1
ATOM 1509 C CA . ASP A 1 181 ? -10.857 1.058 7.267 1.00 96.19 181 ASP A CA 1
ATOM 1510 C C . ASP A 1 181 ? -10.497 2.534 7.090 1.00 96.19 181 ASP A C 1
ATOM 1512 O O . ASP A 1 181 ? -10.651 3.348 7.996 1.00 96.19 181 ASP A O 1
ATOM 1516 N N . THR A 1 182 ? -10.019 2.878 5.894 1.00 94.75 182 THR A N 1
ATOM 1517 C CA . THR A 1 182 ? -9.588 4.238 5.551 1.00 94.75 182 THR A CA 1
ATOM 1518 C C . THR A 1 182 ? -10.704 5.269 5.720 1.00 94.75 182 THR A C 1
ATOM 1520 O O . THR A 1 182 ? -10.441 6.368 6.203 1.00 94.75 182 THR A O 1
ATOM 1523 N N . GLY A 1 183 ? -11.941 4.935 5.340 1.00 94.38 183 GLY A N 1
ATOM 1524 C CA . GLY A 1 183 ? -13.077 5.851 5.451 1.00 94.38 183 GLY A CA 1
ATOM 1525 C C . GLY A 1 183 ? -13.432 6.113 6.907 1.00 94.38 183 GLY A C 1
ATOM 1526 O O . GLY A 1 183 ? -13.471 7.265 7.340 1.00 94.38 183 GLY A O 1
ATOM 1527 N N . TRP A 1 184 ? -13.584 5.035 7.678 1.00 95.81 184 TRP A N 1
ATOM 1528 C CA . TRP A 1 184 ? -13.870 5.124 9.106 1.00 95.81 184 TRP A CA 1
ATOM 1529 C C . TRP A 1 184 ? -12.763 5.863 9.865 1.00 95.81 184 TRP A C 1
ATOM 1531 O O . TRP A 1 184 ? -13.050 6.732 10.682 1.00 95.81 184 TRP A O 1
ATOM 1541 N N . TYR A 1 185 ? -11.493 5.579 9.563 1.00 94.06 185 TYR A N 1
ATOM 1542 C CA . TYR A 1 185 ? -10.352 6.222 10.215 1.00 94.06 185 TYR A CA 1
ATOM 1543 C C . TYR A 1 185 ? -10.353 7.740 10.002 1.00 94.06 185 TYR A C 1
ATOM 1545 O O . TYR A 1 185 ? -10.159 8.516 10.938 1.00 94.06 185 TYR A O 1
ATOM 1553 N N . VAL A 1 186 ? -10.621 8.173 8.768 1.00 92.56 186 VAL A N 1
ATOM 1554 C CA . VAL A 1 186 ? -10.683 9.591 8.389 1.00 92.56 186 VAL A CA 1
ATOM 1555 C C . VAL A 1 186 ? -11.907 10.298 8.976 1.00 92.56 186 VAL A C 1
ATOM 1557 O O . VAL A 1 186 ? -11.869 11.510 9.214 1.00 92.56 186 VAL A O 1
ATOM 1560 N N . GLU A 1 187 ? -13.009 9.583 9.189 1.00 93.69 187 GLU A N 1
ATOM 1561 C CA . GLU A 1 187 ? -14.192 10.087 9.890 1.00 93.69 187 GLU A CA 1
ATOM 1562 C C . GLU A 1 187 ? -13.956 10.204 11.399 1.00 93.69 187 GLU A C 1
ATOM 1564 O O . GLU A 1 187 ? -14.314 11.215 12.000 1.00 93.69 187 GLU A O 1
ATOM 1569 N N . LYS A 1 188 ? -13.304 9.204 12.000 1.00 94.56 188 LYS A N 1
ATOM 1570 C CA . LYS A 1 188 ? -13.029 9.132 13.436 1.00 94.56 188 LYS A CA 1
ATOM 1571 C C . LYS A 1 188 ? -11.975 10.139 13.891 1.00 94.56 188 LYS A C 1
ATOM 1573 O O . LYS A 1 188 ? -12.118 10.708 14.974 1.00 94.56 188 LYS A O 1
ATOM 1578 N N . TYR A 1 189 ? -10.936 10.353 13.083 1.00 91.75 189 TYR A N 1
ATOM 1579 C CA . TYR A 1 189 ? -9.799 11.220 13.407 1.00 91.75 189 TYR A CA 1
ATOM 1580 C C . TYR A 1 189 ? -9.639 12.376 12.399 1.00 91.75 189 TYR A C 1
ATOM 1582 O O . TYR A 1 189 ? -8.611 12.486 11.720 1.00 91.75 189 TYR A O 1
ATOM 1590 N N . PRO A 1 190 ? -10.645 13.265 12.270 1.00 89.69 190 PRO A N 1
ATOM 1591 C CA . PRO A 1 190 ? -10.653 14.316 11.256 1.00 89.69 190 PRO A CA 1
ATOM 1592 C C . PRO A 1 190 ? -9.536 15.352 11.445 1.00 89.69 190 PRO A C 1
ATOM 1594 O O . PRO A 1 190 ? -9.123 15.979 10.471 1.00 89.69 190 PRO A O 1
ATOM 1597 N N . GLN A 1 191 ? -9.017 15.507 12.666 1.00 85.44 191 GLN A N 1
ATOM 1598 C CA . GLN A 1 191 ? -7.938 16.439 12.999 1.00 85.44 191 GLN A CA 1
ATOM 1599 C C . GLN A 1 191 ? -6.617 16.134 12.281 1.00 85.44 191 GLN A C 1
ATOM 1601 O O . GLN A 1 191 ? -5.780 17.018 12.161 1.00 85.44 191 GLN A O 1
ATOM 1606 N N . PHE A 1 192 ? -6.435 14.912 11.773 1.00 78.62 192 PHE A N 1
ATOM 1607 C CA . PHE A 1 192 ? -5.217 14.521 11.059 1.00 78.62 192 PHE A CA 1
ATOM 1608 C C . PHE A 1 192 ? -5.376 14.559 9.538 1.00 78.62 192 PHE A C 1
ATOM 1610 O O . PHE A 1 192 ? -4.449 14.199 8.823 1.00 78.62 192 PHE A O 1
ATOM 1617 N N . ARG A 1 193 ? -6.519 15.029 9.015 1.00 70.81 193 ARG A N 1
ATOM 1618 C CA . ARG A 1 193 ? -6.753 15.126 7.562 1.00 70.81 193 ARG A CA 1
ATOM 1619 C C . ARG A 1 193 ? -5.779 16.069 6.846 1.00 70.81 193 ARG A C 1
ATOM 1621 O O . ARG A 1 193 ? -5.502 15.838 5.675 1.00 70.81 193 ARG A O 1
ATOM 1628 N N . SER A 1 194 ? -5.305 17.125 7.513 1.00 60.28 194 SER A N 1
ATOM 1629 C CA . SER A 1 194 ? -4.386 18.126 6.942 1.00 60.28 194 SER A CA 1
ATOM 1630 C C . SER A 1 194 ? -2.909 17.806 7.170 1.00 60.28 194 SER A C 1
ATOM 1632 O O . SER A 1 194 ? -2.078 18.151 6.333 1.00 60.28 194 SER A O 1
ATOM 1634 N N . ASP A 1 195 ? -2.596 17.149 8.289 1.00 54.38 195 ASP A N 1
ATOM 1635 C CA . ASP A 1 195 ? -1.221 16.970 8.775 1.00 54.38 195 ASP A CA 1
ATOM 1636 C C . ASP A 1 195 ? -0.649 15.589 8.418 1.00 54.38 195 ASP A C 1
ATOM 1638 O O . ASP A 1 195 ? 0.567 15.381 8.434 1.00 54.38 195 ASP A O 1
ATOM 1642 N N . ALA A 1 196 ? -1.512 14.634 8.062 1.00 52.81 196 ALA A N 1
ATOM 1643 C CA . ALA A 1 196 ? -1.107 13.317 7.612 1.00 52.81 196 ALA A CA 1
ATOM 1644 C C . ALA A 1 196 ? -0.888 13.291 6.094 1.00 52.81 196 ALA A C 1
ATOM 1646 O O . ALA A 1 196 ? -1.835 13.340 5.307 1.00 52.81 196 ALA A O 1
ATOM 1647 N N . ALA A 1 197 ? 0.361 13.067 5.678 1.00 62.00 197 ALA A N 1
ATOM 1648 C CA . ALA A 1 197 ? 0.594 12.180 4.540 1.00 62.00 197 ALA A CA 1
ATOM 1649 C C . ALA A 1 197 ? -0.265 10.928 4.776 1.00 62.00 197 ALA A C 1
ATOM 1651 O O . ALA A 1 197 ? -0.090 10.345 5.832 1.00 62.00 197 ALA A O 1
ATOM 1652 N N . ASP A 1 198 ? -1.223 10.650 3.885 1.00 81.88 198 ASP A N 1
ATOM 1653 C CA . ASP A 1 198 ? -2.242 9.579 3.856 1.00 81.88 198 ASP A CA 1
ATOM 1654 C C . ASP A 1 198 ? -2.655 8.837 5.173 1.00 81.88 198 ASP A C 1
ATOM 1656 O O . ASP A 1 198 ? -1.844 8.516 6.038 1.00 81.88 198 ASP A O 1
ATOM 1660 N N . PRO A 1 199 ? -3.931 8.433 5.343 1.00 90.62 199 PRO A N 1
ATOM 1661 C CA . PRO A 1 199 ? -4.412 7.835 6.601 1.00 90.62 199 PRO A CA 1
ATOM 1662 C C . PRO A 1 199 ? -3.629 6.605 7.091 1.00 90.62 199 PRO A C 1
ATOM 1664 O O . PRO A 1 199 ? -3.467 6.415 8.298 1.00 90.62 199 PRO A O 1
ATOM 1667 N N . LEU A 1 200 ? -3.120 5.776 6.171 1.00 91.50 200 LEU A N 1
ATOM 1668 C CA . LEU A 1 200 ? -2.355 4.582 6.532 1.00 91.50 200 LEU A CA 1
ATOM 1669 C C . LEU A 1 200 ? -0.947 4.953 7.008 1.00 91.50 200 LEU A C 1
ATOM 1671 O O . LEU A 1 200 ? -0.463 4.361 7.968 1.00 91.50 200 LEU A O 1
ATOM 1675 N N . SER A 1 201 ? -0.308 5.947 6.388 1.00 89.44 201 SER A N 1
ATOM 1676 C CA . SER A 1 201 ? 0.980 6.491 6.834 1.00 89.44 201 SER A CA 1
ATOM 1677 C C . SER A 1 201 ? 0.885 7.106 8.229 1.00 89.44 201 SER A C 1
ATOM 1679 O O . SER A 1 201 ? 1.763 6.867 9.061 1.00 89.44 201 SER A O 1
ATOM 1681 N N . HIS A 1 202 ? -0.195 7.837 8.525 1.00 89.50 202 HIS A N 1
ATOM 1682 C CA . HIS A 1 202 ? -0.452 8.325 9.882 1.00 89.50 202 HIS A CA 1
ATOM 1683 C C . HIS A 1 202 ? -0.550 7.172 10.881 1.00 89.50 202 HIS A C 1
ATOM 1685 O O . HIS A 1 202 ? 0.109 7.193 11.919 1.00 89.50 202 HIS A O 1
ATOM 1691 N N . TYR A 1 203 ? -1.324 6.137 10.553 1.00 89.69 203 TYR A N 1
ATOM 1692 C CA . TYR A 1 203 ? -1.462 4.977 11.423 1.00 89.69 203 TYR A CA 1
ATOM 1693 C C . TYR A 1 203 ? -0.147 4.208 11.608 1.00 89.69 203 TYR A C 1
ATOM 1695 O O . TYR A 1 203 ? 0.179 3.814 12.722 1.00 89.69 203 TYR A O 1
ATOM 1703 N N . LEU A 1 204 ? 0.646 4.028 10.550 1.00 86.31 204 LEU A N 1
ATOM 1704 C CA . LEU A 1 204 ? 1.967 3.400 10.644 1.00 86.31 204 LEU A CA 1
ATOM 1705 C C . LEU A 1 204 ? 2.900 4.164 11.587 1.00 86.31 204 LEU A C 1
ATOM 1707 O O . LEU A 1 204 ? 3.672 3.545 12.310 1.00 86.31 204 LEU A O 1
ATOM 1711 N N . LYS A 1 205 ? 2.825 5.499 11.585 1.00 83.75 205 LYS A N 1
ATOM 1712 C CA . LYS A 1 205 ? 3.721 6.357 12.365 1.00 83.75 205 LYS A CA 1
ATOM 1713 C C . LYS A 1 205 ? 3.253 6.602 13.801 1.00 83.75 205 LYS A C 1
ATOM 1715 O O . LYS A 1 205 ? 4.085 6.731 14.693 1.00 83.75 205 LYS A O 1
ATOM 1720 N N . PHE A 1 206 ? 1.945 6.711 14.020 1.00 84.12 206 PHE A N 1
ATOM 1721 C CA . PHE A 1 206 ? 1.368 7.162 15.292 1.00 84.12 206 PHE A CA 1
ATOM 1722 C C . PHE A 1 206 ? 0.306 6.221 15.862 1.00 84.12 206 PHE A C 1
ATOM 1724 O O . PHE A 1 206 ? -0.132 6.422 16.990 1.00 84.12 206 PHE A O 1
ATOM 1731 N N . GLY A 1 207 ? -0.129 5.208 15.105 1.00 82.12 207 GLY A N 1
ATOM 1732 C CA . GLY A 1 207 ? -1.186 4.267 15.498 1.00 82.12 207 GLY A CA 1
ATOM 1733 C C . GLY A 1 207 ? -0.928 3.617 16.851 1.00 82.12 207 GLY A C 1
ATOM 1734 O O . GLY A 1 207 ? -1.841 3.481 17.658 1.00 82.12 207 GLY A O 1
ATOM 1735 N N . GLU A 1 208 ? 0.335 3.285 17.098 1.00 75.62 208 GLU A N 1
ATOM 1736 C CA . GLU A 1 208 ? 0.817 2.676 18.330 1.00 75.62 208 GLU A CA 1
ATOM 1737 C C . GLU A 1 208 ? 0.759 3.641 19.524 1.00 75.62 208 GLU A C 1
ATOM 1739 O O . GLU A 1 208 ? -0.017 3.433 20.454 1.00 75.62 208 GLU A O 1
ATOM 1744 N N . SER A 1 209 ? 1.543 4.723 19.487 1.00 77.75 209 SER A N 1
ATOM 1745 C CA . SER A 1 209 ? 1.670 5.670 20.601 1.00 77.75 209 SER A CA 1
ATOM 1746 C C . SER A 1 209 ? 0.376 6.430 20.890 1.00 77.75 209 SER A C 1
ATOM 1748 O O . SER A 1 209 ? 0.107 6.786 22.036 1.00 77.75 209 SER A O 1
ATOM 1750 N N . GLY A 1 210 ? -0.439 6.658 19.861 1.00 82.44 210 GLY A N 1
ATOM 1751 C CA . GLY A 1 210 ? -1.740 7.304 19.979 1.00 82.44 210 GLY A CA 1
ATOM 1752 C C . GLY A 1 210 ? -2.888 6.359 20.325 1.00 82.44 210 GLY A C 1
ATOM 1753 O O . GLY A 1 210 ? -4.001 6.845 20.514 1.00 82.44 210 GLY A O 1
ATOM 1754 N N . LEU A 1 211 ? -2.649 5.039 20.390 1.00 86.62 211 LEU A N 1
ATOM 1755 C CA . LEU A 1 211 ? -3.687 4.011 20.551 1.00 86.62 211 LEU A CA 1
ATOM 1756 C C . LEU A 1 211 ? -4.869 4.227 19.597 1.00 86.62 211 LEU A C 1
ATOM 1758 O O . LEU A 1 211 ? -6.032 4.105 19.984 1.00 86.62 211 LEU A O 1
ATOM 1762 N N . PHE A 1 212 ? -4.570 4.584 18.348 1.00 90.44 212 PHE A N 1
ATOM 1763 C CA . PHE A 1 212 ? -5.606 4.826 17.357 1.00 90.44 212 PHE A CA 1
ATOM 1764 C C . PHE A 1 212 ? -6.220 3.503 16.921 1.00 90.44 212 PHE A C 1
ATOM 1766 O O . PHE A 1 212 ? -5.514 2.522 16.688 1.00 90.44 212 PHE A O 1
ATOM 1773 N N . ASP A 1 213 ? -7.533 3.485 16.771 1.00 93.31 213 ASP A N 1
ATOM 1774 C CA . ASP A 1 213 ? -8.271 2.328 16.296 1.00 93.31 213 ASP A CA 1
ATOM 1775 C C . ASP A 1 213 ? -8.244 2.331 14.757 1.00 93.31 213 ASP A C 1
ATOM 1777 O O . ASP A 1 213 ? -8.409 3.382 14.138 1.00 93.31 213 ASP A O 1
ATOM 1781 N N . PRO A 1 214 ? -7.982 1.197 14.095 1.00 92.31 214 PRO A N 1
ATOM 1782 C CA . PRO A 1 214 ? -7.891 1.126 12.638 1.00 92.31 214 PRO A CA 1
ATOM 1783 C C . PRO A 1 214 ? -9.245 0.879 11.955 1.00 92.31 214 PRO A C 1
ATOM 1785 O O . PRO A 1 214 ? -9.349 1.009 10.736 1.00 92.31 214 PRO A O 1
ATOM 1788 N N . ASN A 1 215 ? -10.268 0.487 12.718 1.00 94.12 215 ASN A N 1
ATOM 1789 C CA . ASN A 1 215 ? -11.648 0.275 12.281 1.00 94.12 215 ASN A CA 1
ATOM 1790 C C . ASN A 1 215 ? -12.594 0.291 13.504 1.00 94.12 215 ASN A C 1
ATOM 1792 O O . ASN A 1 215 ? -12.128 0.359 14.639 1.00 94.12 215 ASN A O 1
ATOM 1796 N N . SER A 1 216 ? -13.910 0.196 13.280 1.00 95.06 216 SER A N 1
ATOM 1797 C CA . SER A 1 216 ? -14.934 0.230 14.340 1.00 95.06 216 SER A CA 1
ATOM 1798 C C . SER A 1 216 ? -14.898 -0.939 15.326 1.00 95.06 216 SER A C 1
ATOM 1800 O O . SER A 1 216 ? -15.381 -0.798 16.447 1.00 95.06 216 SER A O 1
ATOM 1802 N N . ASP A 1 217 ? -14.352 -2.076 14.907 1.00 92.88 217 ASP A N 1
ATOM 1803 C CA . ASP A 1 217 ? -14.454 -3.361 15.599 1.00 92.88 217 ASP A CA 1
ATOM 1804 C C . ASP A 1 217 ? -13.137 -3.747 16.298 1.00 92.88 217 ASP A C 1
ATOM 1806 O O . ASP A 1 217 ? -13.075 -4.752 17.006 1.00 92.88 217 ASP A O 1
ATOM 1810 N N . PHE A 1 218 ? -12.069 -2.962 16.111 1.00 89.88 218 PHE A N 1
ATOM 1811 C CA . PHE A 1 218 ? -10.754 -3.193 16.703 1.00 89.88 218 PHE A CA 1
ATOM 1812 C C . PHE A 1 218 ? -10.388 -2.057 17.654 1.00 89.88 218 PHE A C 1
ATOM 1814 O O . PHE A 1 218 ? -10.181 -0.929 17.214 1.00 89.88 218 PHE A O 1
ATOM 1821 N N . SER A 1 219 ? -10.232 -2.375 18.944 1.00 90.88 219 SER A N 1
ATOM 1822 C CA . SER A 1 219 ? -9.711 -1.430 19.934 1.00 90.88 219 SER A CA 1
ATOM 1823 C C . SER A 1 219 ? -8.222 -1.660 20.184 1.00 90.88 219 SER A C 1
ATOM 1825 O O . SER A 1 219 ? -7.836 -2.667 20.780 1.00 90.88 219 SER A O 1
ATOM 1827 N N . SER A 1 220 ? -7.386 -0.697 19.797 1.00 88.50 220 SER A N 1
ATOM 1828 C CA . SER A 1 220 ? -5.936 -0.740 20.030 1.00 88.50 220 SER A CA 1
ATOM 1829 C C . SER A 1 220 ? -5.595 -0.728 21.520 1.00 88.50 220 SER A C 1
ATOM 1831 O O . SER A 1 220 ? -4.675 -1.419 21.953 1.00 88.50 220 SER A O 1
ATOM 1833 N N . LYS A 1 221 ? -6.381 -0.004 22.327 1.00 88.56 221 LYS A N 1
ATOM 1834 C CA . LYS A 1 221 ? -6.236 0.007 23.788 1.00 88.56 221 LYS A CA 1
ATOM 1835 C C . LYS A 1 221 ? -6.537 -1.359 24.403 1.00 88.56 221 LYS A C 1
ATOM 1837 O O . LYS A 1 221 ? -5.773 -1.826 25.243 1.00 88.56 221 LYS A O 1
ATOM 1842 N N . GLN A 1 222 ? -7.637 -1.997 23.997 1.00 88.62 222 GLN A N 1
ATOM 1843 C CA . GLN A 1 222 ? -7.977 -3.330 24.497 1.00 88.62 222 GLN A CA 1
ATOM 1844 C C . GLN A 1 222 ? -6.919 -4.352 24.072 1.00 88.62 222 GLN A C 1
ATOM 1846 O O . GLN A 1 222 ? -6.427 -5.103 24.905 1.00 88.62 222 GLN A O 1
ATOM 1851 N N . PHE A 1 223 ? -6.493 -4.297 22.810 1.00 85.62 223 PHE A N 1
ATOM 1852 C CA . PHE A 1 223 ? -5.443 -5.162 22.284 1.00 85.62 223 PHE A CA 1
ATOM 1853 C C . PHE A 1 223 ? -4.130 -5.045 23.077 1.00 85.62 223 PHE A C 1
ATOM 1855 O O . PHE A 1 223 ? -3.503 -6.054 23.384 1.00 85.62 223 PHE A O 1
ATOM 1862 N N . GLN A 1 224 ? -3.721 -3.828 23.451 1.00 83.06 224 GLN A N 1
ATOM 1863 C CA . GLN A 1 224 ? -2.538 -3.618 24.288 1.00 83.06 224 GLN A CA 1
ATOM 1864 C C . GLN A 1 224 ? -2.695 -4.227 25.689 1.00 83.06 224 GLN A C 1
ATOM 1866 O O . GLN A 1 224 ? -1.757 -4.842 26.192 1.00 83.06 224 GLN A O 1
ATOM 1871 N N . ASN A 1 225 ? -3.872 -4.090 26.304 1.00 86.81 225 ASN A N 1
ATOM 1872 C CA . ASN A 1 225 ? -4.147 -4.660 27.625 1.00 86.81 225 ASN A CA 1
ATOM 1873 C C . ASN A 1 225 ? -4.149 -6.193 27.618 1.00 86.81 225 ASN A C 1
ATOM 1875 O O . ASN A 1 225 ? -3.688 -6.803 28.580 1.00 86.81 225 ASN A O 1
ATOM 1879 N N . ASP A 1 226 ? -4.651 -6.805 26.545 1.00 86.06 226 ASP A N 1
ATOM 1880 C CA . ASP A 1 226 ? -4.714 -8.264 26.396 1.00 86.06 226 ASP A CA 1
ATOM 1881 C C . ASP A 1 226 ? -3.347 -8.876 26.043 1.00 86.06 226 ASP A C 1
ATOM 1883 O O . ASP A 1 226 ? -3.130 -10.084 26.184 1.00 86.06 226 ASP A O 1
ATOM 1887 N N . HIS A 1 227 ? -2.403 -8.043 25.598 1.00 79.75 227 HIS A N 1
ATOM 1888 C CA . HIS A 1 227 ? -1.073 -8.459 25.166 1.00 79.75 227 HIS A CA 1
ATOM 1889 C C . HIS A 1 227 ? 0.055 -7.621 25.800 1.00 79.75 227 HIS A C 1
ATOM 1891 O O . HIS A 1 227 ? 0.883 -7.058 25.077 1.00 79.75 227 HIS A O 1
ATOM 1897 N N . PRO A 1 228 ? 0.158 -7.570 27.143 1.00 79.56 228 PRO A N 1
ATOM 1898 C CA . PRO A 1 228 ? 1.146 -6.742 27.842 1.00 79.56 228 PRO A CA 1
ATOM 1899 C C . PRO A 1 228 ? 2.599 -7.185 27.598 1.00 79.56 228 PRO A C 1
ATOM 1901 O O . PRO A 1 228 ? 3.528 -6.415 27.824 1.00 79.56 228 PRO A O 1
ATOM 1904 N N . GLN A 1 229 ? 2.808 -8.424 27.139 1.00 74.19 229 GLN A N 1
ATOM 1905 C CA . GLN A 1 229 ? 4.117 -8.970 26.778 1.00 74.19 229 GLN A CA 1
ATOM 1906 C C . GLN A 1 229 ? 4.662 -8.433 25.448 1.00 74.19 229 GLN A C 1
ATOM 1908 O O . GLN A 1 229 ? 5.849 -8.598 25.167 1.00 74.19 229 GLN A O 1
ATOM 1913 N N . ILE A 1 230 ? 3.815 -7.833 24.608 1.00 67.69 230 ILE A N 1
ATOM 1914 C CA . ILE A 1 230 ? 4.242 -7.285 23.325 1.00 67.69 230 ILE A CA 1
ATOM 1915 C C . ILE A 1 230 ? 4.818 -5.897 23.585 1.00 67.69 230 ILE A C 1
ATOM 1917 O O . ILE A 1 230 ? 4.109 -4.970 23.976 1.00 67.69 230 ILE A O 1
ATOM 1921 N N . SER A 1 231 ? 6.122 -5.744 23.352 1.00 62.78 231 SER A N 1
ATOM 1922 C CA . SER A 1 231 ? 6.718 -4.415 23.290 1.00 62.78 231 SER A CA 1
ATOM 1923 C C . SER A 1 231 ? 6.244 -3.748 22.006 1.00 62.78 231 SER A C 1
ATOM 1925 O O . SER A 1 231 ? 6.711 -4.056 20.909 1.00 62.78 231 SER A O 1
ATOM 1927 N N . PHE A 1 232 ? 5.277 -2.851 22.154 1.00 56.75 232 PHE A N 1
ATOM 1928 C CA . PHE A 1 232 ? 4.709 -2.113 21.035 1.00 56.75 232 PHE A CA 1
ATOM 1929 C C . PHE A 1 232 ? 5.746 -1.224 20.333 1.00 56.75 232 PHE A C 1
ATOM 1931 O O . PHE A 1 232 ? 5.609 -1.018 19.135 1.00 56.75 232 PHE A O 1
ATOM 1938 N N . ALA A 1 233 ? 6.856 -0.883 21.004 1.00 46.84 233 ALA A N 1
ATOM 1939 C CA . ALA A 1 233 ? 7.967 -0.092 20.467 1.00 46.84 233 ALA A CA 1
ATOM 1940 C C . ALA A 1 233 ? 8.621 -0.661 19.187 1.00 46.84 233 ALA A C 1
ATOM 1942 O O . ALA A 1 233 ? 9.419 0.028 18.552 1.00 46.84 233 ALA A O 1
ATOM 1943 N N . THR A 1 234 ? 8.324 -1.914 18.824 1.00 49.94 234 THR A N 1
ATOM 1944 C CA . THR A 1 234 ? 8.795 -2.578 17.596 1.00 49.94 234 THR A CA 1
ATOM 1945 C C . THR A 1 234 ? 7.665 -3.156 16.734 1.00 49.94 234 THR A C 1
ATOM 1947 O O . THR A 1 234 ? 7.914 -3.576 15.610 1.00 49.94 234 THR A O 1
ATOM 1950 N N . HIS A 1 235 ? 6.408 -3.171 17.201 1.00 60.41 235 HIS A N 1
ATOM 1951 C CA . HIS A 1 235 ? 5.314 -3.866 16.510 1.00 60.41 235 HIS A CA 1
ATOM 1952 C C . HIS A 1 235 ? 4.003 -3.073 16.538 1.00 60.41 235 HIS A C 1
ATOM 1954 O O . HIS A 1 235 ? 3.382 -2.894 17.585 1.00 60.41 235 HIS A O 1
ATOM 1960 N N . SER A 1 236 ? 3.504 -2.690 15.356 1.00 70.69 236 SER A N 1
ATOM 1961 C CA . SER A 1 236 ? 2.142 -2.158 15.219 1.00 70.69 236 SER A CA 1
ATOM 1962 C C . SER A 1 236 ? 1.111 -3.225 15.647 1.00 70.69 236 SER A C 1
ATOM 1964 O O . SER A 1 236 ? 1.153 -4.338 15.106 1.00 70.69 236 SER A O 1
ATOM 1966 N N . PRO A 1 237 ? 0.143 -2.904 16.535 1.00 71.44 237 PRO A N 1
ATOM 1967 C CA . PRO A 1 237 ? -0.929 -3.824 16.940 1.00 71.44 237 PRO A CA 1
ATOM 1968 C C . PRO A 1 237 ? -1.641 -4.464 15.742 1.00 71.44 237 PRO A C 1
ATOM 1970 O O . PRO A 1 237 ? -1.902 -5.668 15.697 1.00 71.44 237 PRO A O 1
ATOM 1973 N N . LEU A 1 238 ? -1.896 -3.649 14.717 1.00 82.25 238 LEU A N 1
ATOM 1974 C CA . LEU A 1 238 ? -2.564 -4.082 13.501 1.00 82.25 238 LEU A CA 1
ATOM 1975 C C . LEU A 1 238 ? -1.702 -5.016 12.655 1.00 82.25 238 LEU A C 1
ATOM 1977 O O . LEU A 1 238 ? -2.217 -5.976 12.086 1.00 82.25 238 LEU A O 1
ATOM 1981 N N . ALA A 1 239 ? -0.393 -4.760 12.577 1.00 81.88 239 ALA A N 1
ATOM 1982 C CA . ALA A 1 239 ? 0.527 -5.623 11.844 1.00 81.88 239 ALA A CA 1
ATOM 1983 C C . ALA A 1 239 ? 0.552 -7.009 12.487 1.00 81.88 239 ALA A C 1
ATOM 1985 O O . ALA A 1 239 ? 0.433 -8.021 11.798 1.00 81.88 239 ALA A O 1
ATOM 1986 N N . PHE A 1 240 ? 0.608 -7.051 13.814 1.00 78.56 240 PHE A N 1
ATOM 1987 C CA . PHE A 1 240 ? 0.555 -8.296 14.560 1.00 78.56 240 PHE A CA 1
ATOM 1988 C C . PHE A 1 240 ? -0.751 -9.068 14.305 1.00 78.56 240 PHE A C 1
ATOM 1990 O O . PHE A 1 240 ? -0.718 -10.253 13.966 1.00 78.56 240 PHE A O 1
ATOM 1997 N N . ALA A 1 241 ? -1.902 -8.390 14.357 1.00 81.50 241 ALA A N 1
ATOM 1998 C CA . ALA A 1 241 ? -3.201 -8.994 14.052 1.00 81.50 241 ALA A CA 1
ATOM 1999 C C . ALA A 1 241 ? -3.324 -9.495 12.593 1.00 81.50 241 ALA A C 1
ATOM 2001 O O . ALA A 1 241 ? -4.045 -10.458 12.318 1.00 81.50 241 ALA A O 1
ATOM 2002 N N . LEU A 1 242 ? -2.626 -8.863 11.641 1.00 84.69 242 LEU A N 1
ATOM 2003 C CA . LEU A 1 242 ? -2.617 -9.269 10.231 1.00 84.69 242 LEU A CA 1
ATOM 2004 C C . LEU A 1 242 ? -1.720 -10.481 9.957 1.00 84.69 242 LEU A C 1
ATOM 2006 O O . LEU A 1 242 ? -2.123 -11.358 9.188 1.00 84.69 242 LEU A O 1
ATOM 2010 N N . HIS A 1 243 ? -0.526 -10.531 10.554 1.00 80.62 243 HIS A N 1
ATOM 2011 C CA . HIS A 1 243 ? 0.492 -11.550 10.253 1.00 80.62 243 HIS A CA 1
ATOM 2012 C C . HIS A 1 243 ? 0.420 -12.784 11.158 1.00 80.62 243 HIS A C 1
ATOM 2014 O O . HIS A 1 243 ? 0.899 -13.850 10.764 1.00 80.62 243 HIS A O 1
ATOM 2020 N N . GLY A 1 244 ? -0.237 -12.676 12.315 1.00 68.06 244 GLY A N 1
ATOM 2021 C CA . GLY A 1 244 ? -0.337 -13.743 13.308 1.00 68.06 244 GLY A CA 1
ATOM 2022 C C . GLY A 1 244 ? 0.878 -13.818 14.243 1.00 68.06 244 GLY A C 1
ATOM 2023 O O . GLY A 1 244 ? 1.947 -13.289 13.938 1.00 68.06 244 GLY A O 1
ATOM 2024 N N . TRP A 1 245 ? 0.684 -14.510 15.374 1.00 53.59 245 TRP A N 1
ATOM 2025 C CA . TRP A 1 245 ? 1.595 -14.594 16.534 1.00 53.59 245 TRP A CA 1
ATOM 2026 C C . TRP A 1 245 ? 3.054 -14.968 16.202 1.00 53.59 245 TRP A C 1
ATOM 2028 O O . TRP A 1 245 ? 3.959 -14.495 16.876 1.00 53.59 245 TRP A O 1
ATOM 2038 N N . ASP A 1 246 ? 3.289 -15.752 15.143 1.00 45.66 246 ASP A N 1
ATOM 2039 C CA . ASP A 1 246 ? 4.612 -16.317 14.814 1.00 45.66 246 ASP A CA 1
ATOM 2040 C C . ASP A 1 246 ? 5.331 -15.632 13.637 1.00 45.66 246 ASP A C 1
ATOM 2042 O O . ASP A 1 246 ? 6.384 -16.099 13.199 1.00 45.66 246 ASP A O 1
ATOM 2046 N N . ARG A 1 247 ? 4.743 -14.592 13.023 1.00 43.19 247 ARG A N 1
ATOM 2047 C CA . ARG A 1 247 ? 5.216 -14.104 11.708 1.00 43.19 247 ARG A CA 1
ATOM 2048 C C . ARG A 1 247 ? 5.363 -12.599 11.562 1.00 43.19 247 ARG A C 1
ATOM 2050 O O . ARG A 1 247 ? 5.709 -12.168 10.463 1.00 43.19 247 ARG A O 1
ATOM 2057 N N . ALA A 1 248 ? 5.102 -11.808 12.598 1.00 37.25 248 ALA A N 1
ATOM 2058 C CA . ALA A 1 248 ? 5.440 -10.389 12.583 1.00 37.25 248 ALA A CA 1
ATOM 2059 C C . ALA A 1 248 ? 6.935 -10.250 12.905 1.00 37.25 248 ALA A C 1
ATOM 2061 O O . ALA A 1 248 ? 7.328 -10.598 14.017 1.00 37.25 248 ALA A O 1
ATOM 2062 N N . PRO A 1 249 ? 7.787 -9.811 11.965 1.00 42.81 249 PRO A N 1
ATOM 2063 C CA . PRO A 1 249 ? 9.184 -9.600 12.273 1.00 42.81 249 PRO A CA 1
ATOM 2064 C C . PRO A 1 249 ? 9.480 -8.129 12.566 1.00 42.81 249 PRO A C 1
ATOM 2066 O O . PRO A 1 249 ? 9.082 -7.267 11.783 1.00 42.81 249 PRO A O 1
ATOM 2069 N N . TYR A 1 250 ? 10.179 -7.959 13.692 1.00 46.88 250 TYR A N 1
ATOM 2070 C CA . TYR A 1 250 ? 11.177 -6.959 14.108 1.00 46.88 250 TYR A CA 1
ATOM 2071 C C . TYR A 1 250 ? 11.108 -5.535 13.554 1.00 46.88 250 TYR A C 1
ATOM 2073 O O . TYR A 1 250 ? 11.318 -5.351 12.333 1.00 46.88 250 TYR A O 1
#

Radius of gyration: 24.39 Å; chains: 1; bounding box: 55×45×74 Å

Organism: NCBI:txid1972867

Foldseek 3Di:
DDPVVVVVVVVVVVVVVVVVVVVVVVVVVVVVVVVVVVVVVVVVVVVPDPDPPPPVVVVVVVVVVVVVVVVVPDPPVVVVVVVVCVVPVDDDPQLVVLVPDPQADQVQQCVQPVVCVVVVHRSSVCLVVPQLVVQHGRDLQARSVQQCVQCVVCVVVVHRSVSCCLVPVLVVQHHRDPQARSVQQCVVCVVCVPVDSGSVSCCVVCCQVVQRGRDPPDGSVVLCVVCVVDPCVQPRSVSCVVQDDPGDDD

Sequence (250 aa):
MTKEDENRDILIAYLSDKANSYCRAYEKAEKLVLSLEKKLCDFEAFRSEPSVYMVESERHLDLAAAAYRDLKRSKIIKKSSYFLRMVFGREDPDMRLLRNSSLFDSNWYRYRYPDVGLAGLDPIRHYVNHGYAEGRWPCALFDTRYYFKNNTDVLREGINPLVHYIKFGASEFRKPNKLFDTGWYVEKYPQFRSDAADPLSHYLKFGESGLFDPNSDFSSKQFQNDHPQISFATHSPLAFALHGWDRAPY

Secondary structure (DSSP, 8-state):
--HHHHHHHHHHHHHHHHHHHHHHHHHHHHHHHHHHHHHHHHHHHHTT--S-TTTHHHHHHHHHHHHHHHHHHSTTHHHHHHHHHHHH-PPPHHHHHHHHSTT--HHHHHHH-HHHHHTT--HHHHIIIIITTTT--SSTT--HHHHHHH-HHHHHTT--HHHHIIIIITTTT--SBTTB-HHHHHHH-GGGTTT-SSHHHHHHHHTTTTT--SBTTB-HHHHHHH-TTS-GGG--HHHHHHH-TTT---